Protein AF-0000000071231941 (afdb_homodimer)

Structure (mmCIF, N/CA/C/O backbone):
data_AF-0000000071231941-model_v1
#
loop_
_entity.id
_entity.type
_entity.pdbx_description
1 polymer 'Cytidine deaminase'
#
loop_
_atom_site.group_PDB
_atom_site.id
_atom_site.type_symbol
_atom_site.label_atom_id
_atom_site.label_alt_id
_atom_site.label_comp_id
_atom_site.label_asym_id
_atom_site.label_entity_id
_atom_site.label_seq_id
_atom_site.pdbx_PDB_ins_code
_atom_site.Cartn_x
_atom_site.Cartn_y
_atom_site.Cartn_z
_atom_site.occupancy
_atom_site.B_iso_or_equiv
_atom_site.auth_seq_id
_atom_site.auth_comp_id
_atom_site.auth_asym_id
_atom_site.auth_atom_id
_atom_site.pdbx_PDB_model_num
ATOM 1 N N . MET A 1 1 ? 17.359 -20.797 -8.219 1 44.31 1 MET A N 1
ATOM 2 C CA . MET A 1 1 ? 15.977 -20.328 -8.344 1 44.31 1 MET A CA 1
ATOM 3 C C . MET A 1 1 ? 15.133 -20.812 -7.168 1 44.31 1 MET A C 1
ATOM 5 O O . MET A 1 1 ? 14.984 -22.016 -6.949 1 44.31 1 MET A O 1
ATOM 9 N N . MET A 1 2 ? 15.188 -20.141 -6.055 1 56.44 2 MET A N 1
ATOM 10 C CA . MET A 1 2 ? 14.703 -20.75 -4.824 1 56.44 2 MET A CA 1
ATOM 11 C C . MET A 1 2 ? 13.258 -21.219 -4.98 1 56.44 2 MET A C 1
ATOM 13 O O . MET A 1 2 ? 12.391 -20.422 -5.359 1 56.44 2 MET A O 1
ATOM 17 N N . MET A 1 3 ? 13.039 -22.516 -5.117 1 75.62 3 MET A N 1
ATOM 18 C CA . MET A 1 3 ? 11.891 -23.375 -5.41 1 75.62 3 MET A CA 1
ATOM 19 C C . MET A 1 3 ? 10.828 -23.25 -4.32 1 75.62 3 MET A C 1
ATOM 21 O O . MET A 1 3 ? 11.156 -23.094 -3.143 1 75.62 3 MET A O 1
ATOM 25 N N . ILE A 1 4 ? 9.742 -22.5 -4.523 1 90.19 4 ILE A N 1
ATOM 26 C CA . ILE A 1 4 ? 8.602 -22.531 -3.609 1 90.19 4 ILE A CA 1
ATOM 27 C C . ILE A 1 4 ? 7.961 -23.9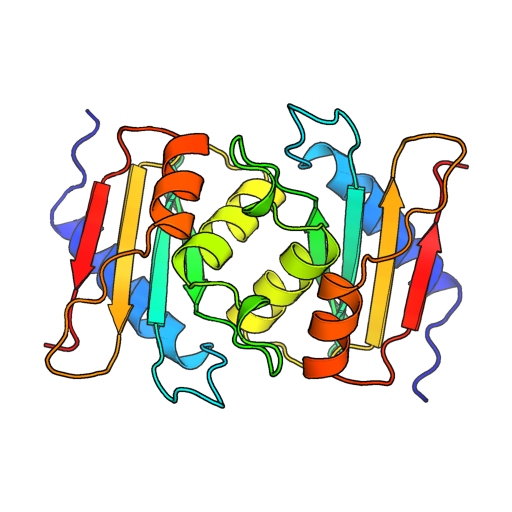06 -3.621 1 90.19 4 ILE A C 1
ATOM 29 O O . ILE A 1 4 ? 7.77 -24.5 -4.684 1 90.19 4 ILE A O 1
ATOM 33 N N . THR A 1 5 ? 7.828 -24.516 -2.398 1 94.12 5 THR A N 1
ATOM 34 C CA . THR A 1 5 ? 7.234 -25.844 -2.285 1 94.12 5 THR A CA 1
ATOM 35 C C . THR A 1 5 ? 5.734 -25.797 -2.549 1 94.12 5 THR A C 1
ATOM 37 O O . THR A 1 5 ? 5.133 -24.719 -2.537 1 94.12 5 THR A O 1
ATOM 40 N N . LYS A 1 6 ? 5.109 -26.969 -2.799 1 95.06 6 LYS A N 1
ATOM 41 C CA . LYS A 1 6 ? 3.666 -27.062 -2.99 1 95.06 6 LYS A CA 1
ATOM 42 C C . LYS A 1 6 ? 2.916 -26.594 -1.753 1 95.06 6 LYS A C 1
ATOM 44 O O . LYS A 1 6 ? 1.879 -25.938 -1.865 1 95.06 6 LYS A O 1
ATOM 49 N N . GLU A 1 7 ? 3.441 -26.969 -0.63 1 95.38 7 GLU A N 1
ATOM 50 C CA . GLU A 1 7 ? 2.822 -26.562 0.627 1 95.38 7 GLU A CA 1
ATOM 51 C C . GLU A 1 7 ? 2.84 -25.031 0.781 1 95.38 7 GLU A C 1
ATOM 53 O O . GLU A 1 7 ? 1.855 -24.438 1.229 1 95.38 7 GLU A O 1
ATOM 58 N N . GLU A 1 8 ? 3.947 -24.422 0.452 1 95.56 8 GLU A N 1
ATOM 59 C CA . GLU A 1 8 ? 4.062 -22.969 0.497 1 95.56 8 GLU A CA 1
ATOM 60 C C . GLU A 1 8 ? 3.078 -22.312 -0.463 1 95.56 8 GLU A C 1
ATOM 62 O O . GLU A 1 8 ? 2.463 -21.297 -0.129 1 95.56 8 GLU A O 1
ATOM 67 N N . ILE A 1 9 ? 2.965 -22.938 -1.633 1 96.38 9 ILE A N 1
ATOM 68 C CA . ILE A 1 9 ? 2.055 -22.422 -2.645 1 96.38 9 ILE A CA 1
ATOM 69 C C . ILE A 1 9 ? 0.623 -22.438 -2.115 1 96.38 9 ILE A C 1
ATOM 71 O O . ILE A 1 9 ? -0.086 -21.438 -2.176 1 96.38 9 ILE A O 1
ATOM 75 N N . LEU A 1 10 ? 0.198 -23.531 -1.581 1 96.5 10 LEU A N 1
ATOM 76 C CA . LEU A 1 10 ? -1.158 -23.688 -1.065 1 96.5 10 LEU A CA 1
ATOM 77 C C . LEU A 1 10 ? -1.405 -22.734 0.099 1 96.5 10 LEU A C 1
ATOM 79 O O . LEU A 1 10 ? -2.484 -22.141 0.208 1 96.5 10 LEU A O 1
ATOM 83 N N . ASN A 1 11 ? -0.415 -22.625 0.928 1 97.56 11 ASN A N 1
ATOM 84 C CA . ASN A 1 11 ? -0.514 -21.703 2.049 1 97.56 11 ASN A CA 1
ATOM 85 C C . ASN A 1 11 ? -0.675 -20.25 1.572 1 97.56 11 ASN A C 1
ATOM 87 O O . ASN A 1 11 ? -1.506 -19.516 2.098 1 97.56 11 ASN A O 1
ATOM 91 N N . LEU A 1 12 ? 0.135 -19.875 0.577 1 97.81 12 LEU A N 1
ATOM 92 C CA . LEU A 1 12 ? 0.068 -18.531 0.035 1 97.81 12 LEU A CA 1
ATOM 93 C C . LEU A 1 12 ? -1.303 -18.25 -0.575 1 97.81 12 LEU A C 1
ATOM 95 O O . LEU A 1 12 ? -1.866 -17.172 -0.387 1 97.81 12 LEU A O 1
ATOM 99 N N . ILE A 1 13 ? -1.824 -19.203 -1.269 1 96.25 13 ILE A N 1
ATOM 100 C CA . ILE A 1 13 ? -3.139 -19.062 -1.886 1 96.25 13 ILE A CA 1
ATOM 101 C C . ILE A 1 13 ? -4.199 -18.891 -0.803 1 96.25 13 ILE A C 1
ATOM 103 O O . ILE A 1 13 ? -5.074 -18.031 -0.923 1 96.25 13 ILE A O 1
ATOM 107 N N . GLN A 1 14 ? -4.113 -19.656 0.204 1 97.5 14 GLN A N 1
ATOM 108 C CA . GLN A 1 14 ? -5.09 -19.578 1.284 1 97.5 14 GLN A CA 1
ATOM 109 C C . GLN A 1 14 ? -5.016 -18.219 1.983 1 97.5 14 GLN A C 1
ATOM 111 O O . GLN A 1 14 ? -6.047 -17.625 2.303 1 97.5 14 GLN A O 1
ATOM 116 N N . ILE A 1 15 ? -3.822 -17.781 2.256 1 98.19 15 ILE A N 1
ATOM 117 C CA . ILE A 1 15 ? -3.631 -16.469 2.883 1 98.19 15 ILE A CA 1
ATOM 118 C C . ILE A 1 15 ? -4.23 -15.383 2 1 98.19 15 ILE A C 1
ATOM 120 O O . ILE A 1 15 ? -4.91 -14.477 2.494 1 98.19 15 ILE A O 1
ATOM 124 N N . ALA A 1 16 ? -3.98 -15.445 0.682 1 97.44 16 ALA A N 1
ATOM 125 C CA . ALA A 1 16 ? -4.566 -14.5 -0.262 1 97.44 16 ALA A CA 1
ATOM 126 C C . ALA A 1 16 ? -6.09 -14.539 -0.207 1 97.44 16 ALA A C 1
ATOM 128 O O . ALA A 1 16 ? -6.746 -13.5 -0.128 1 97.44 16 ALA A O 1
ATOM 129 N N . ARG A 1 17 ? -6.625 -15.727 -0.207 1 95.56 17 ARG A N 1
ATOM 130 C CA . ARG A 1 17 ? -8.07 -15.891 -0.175 1 95.56 17 ARG A CA 1
ATOM 131 C C . ARG A 1 17 ? -8.672 -15.258 1.078 1 95.56 17 ARG A C 1
ATOM 133 O O . ARG A 1 17 ? -9.695 -14.586 1.009 1 95.56 17 ARG A O 1
ATOM 140 N N . ASN A 1 18 ? -8.031 -15.516 2.158 1 97.12 18 ASN A N 1
ATOM 141 C CA . ASN A 1 18 ? -8.5 -14.969 3.426 1 97.12 18 ASN A CA 1
ATOM 142 C C . ASN A 1 18 ? -8.477 -13.445 3.42 1 97.12 18 ASN A C 1
ATOM 144 O O . ASN A 1 18 ? -9.164 -12.805 4.219 1 97.12 18 ASN A O 1
ATOM 148 N N . SER A 1 19 ? -7.738 -12.852 2.521 1 97.5 19 SER A N 1
ATOM 149 C CA . SER A 1 19 ? -7.566 -11.398 2.506 1 97.5 19 SER A CA 1
ATOM 150 C C . SER A 1 19 ? -8.539 -10.742 1.534 1 97.5 19 SER A C 1
ATOM 152 O O . SER A 1 19 ? -8.609 -9.516 1.459 1 97.5 19 SER A O 1
ATOM 154 N N . LEU A 1 20 ? -9.328 -11.547 0.83 1 96.25 20 LEU A N 1
ATOM 155 C CA . LEU A 1 20 ? -10.305 -11.023 -0.118 1 96.25 20 LEU A CA 1
ATOM 156 C C . LEU A 1 20 ? -11.312 -10.117 0.583 1 96.25 20 LEU A C 1
ATOM 158 O O . LEU A 1 20 ? -11.812 -9.156 -0.012 1 96.25 20 LEU A O 1
ATOM 162 N N . VAL A 1 21 ? -11.57 -10.336 1.829 1 96.94 21 VAL A N 1
ATOM 163 C CA . VAL A 1 21 ? -12.586 -9.625 2.596 1 96.94 21 VAL A CA 1
ATOM 164 C C . VAL A 1 21 ? -12.188 -8.164 2.748 1 96.94 21 VAL A C 1
ATOM 166 O O . VAL A 1 21 ? -13.031 -7.309 3.045 1 96.94 21 VAL A O 1
ATOM 169 N N . TYR A 1 22 ? -10.953 -7.828 2.529 1 98.19 22 TYR A N 1
ATOM 170 C CA . TYR A 1 22 ? -10.469 -6.469 2.746 1 98.19 22 TYR A CA 1
ATOM 171 C C . TYR A 1 22 ? -10.484 -5.672 1.448 1 98.19 22 TYR A C 1
ATOM 173 O O . TYR A 1 22 ? -10.203 -4.473 1.446 1 98.19 22 TYR A O 1
ATOM 181 N N . SER A 1 23 ? -10.82 -6.328 0.331 1 97.44 23 SER A N 1
ATOM 182 C CA . SER A 1 23 ? -10.859 -5.637 -0.953 1 97.44 23 SER A CA 1
ATOM 183 C C . SER A 1 23 ? -11.82 -4.453 -0.917 1 97.44 23 SER A C 1
ATOM 185 O O . SER A 1 23 ? -12.914 -4.551 -0.351 1 97.44 23 SER A O 1
ATOM 187 N N . TYR A 1 24 ? -11.422 -3.328 -1.424 1 98.44 24 TYR A N 1
ATOM 188 C CA . TYR A 1 24 ? -12.281 -2.168 -1.645 1 98.44 24 TYR A CA 1
ATOM 189 C C . TYR A 1 24 ? -12.555 -1.965 -3.131 1 98.44 24 TYR A C 1
ATOM 191 O O . TYR A 1 24 ? -11.758 -1.331 -3.832 1 98.44 24 TYR A O 1
ATOM 199 N N . CYS A 1 25 ? -13.625 -2.428 -3.592 1 96.5 25 CYS A N 1
ATOM 200 C CA . CYS A 1 25 ? -13.961 -2.434 -5.012 1 96.5 25 CYS A CA 1
ATOM 201 C C . CYS A 1 25 ? -15.438 -2.119 -5.219 1 96.5 25 CYS A C 1
ATOM 203 O O . CYS A 1 25 ? -16.141 -2.871 -5.891 1 96.5 25 CYS A O 1
ATOM 205 N N . PRO A 1 26 ? -15.859 -0.966 -4.73 1 96.12 26 PRO A N 1
ATOM 206 C CA . PRO A 1 26 ? -17.281 -0.613 -4.812 1 96.12 26 PRO A CA 1
ATOM 207 C C . PRO A 1 26 ? -17.734 -0.359 -6.242 1 96.12 26 PRO A C 1
ATOM 209 O O . PRO A 1 26 ? -18.938 -0.339 -6.512 1 96.12 26 PRO A O 1
ATOM 212 N N . TYR A 1 27 ? -16.859 -0.182 -7.164 1 95.06 27 TYR A N 1
ATOM 213 C CA . TYR A 1 27 ? -17.234 0.177 -8.531 1 95.06 27 TYR A CA 1
ATOM 214 C C . TYR A 1 27 ? -17.266 -1.053 -9.43 1 95.06 27 TYR A C 1
ATOM 216 O O . TYR A 1 27 ? -18.219 -1.26 -10.172 1 95.06 27 TYR A O 1
ATOM 224 N N . SER A 1 28 ? -16.234 -1.929 -9.391 1 90.62 28 SER A N 1
ATOM 225 C CA . SER A 1 28 ? -16.141 -3.121 -10.234 1 90.62 28 SER A CA 1
ATOM 226 C C . SER A 1 28 ? -16.859 -4.305 -9.578 1 90.62 28 SER A C 1
ATOM 228 O O . SER A 1 28 ? -17.297 -5.223 -10.273 1 90.62 28 SER A O 1
ATOM 230 N N . HIS A 1 29 ? -16.844 -4.332 -8.258 1 93.75 29 HIS A N 1
ATOM 231 C CA . HIS A 1 29 ? -17.344 -5.457 -7.473 1 93.75 29 HIS A CA 1
ATOM 232 C C . HIS A 1 29 ? -16.547 -6.73 -7.781 1 93.75 29 HIS A C 1
ATOM 234 O O . HIS A 1 29 ? -17.125 -7.82 -7.824 1 93.75 29 HIS A O 1
ATOM 240 N N . PHE A 1 30 ? -15.32 -6.523 -8.156 1 92 30 PHE A N 1
ATOM 241 C CA . PHE A 1 30 ? -14.406 -7.613 -8.484 1 92 30 PHE A CA 1
ATOM 242 C C . PHE A 1 30 ? -13.242 -7.652 -7.504 1 92 30 PHE A C 1
ATOM 244 O O . PHE A 1 30 ? -12.18 -7.102 -7.777 1 92 30 PHE A O 1
ATOM 251 N N . PRO A 1 31 ? -13.438 -8.406 -6.422 1 95.31 31 PRO A N 1
ATOM 252 C CA . PRO A 1 31 ? -12.383 -8.445 -5.41 1 95.31 31 PRO A CA 1
ATOM 253 C C . PRO A 1 31 ? -11.164 -9.258 -5.852 1 95.31 31 PRO A C 1
ATOM 255 O O . PRO A 1 31 ? -11.32 -10.352 -6.406 1 95.31 31 PRO A O 1
ATOM 258 N N . VAL A 1 32 ? -10.062 -8.727 -5.738 1 95.56 32 VAL A N 1
ATOM 259 C CA . VAL A 1 32 ? -8.789 -9.398 -5.973 1 95.56 32 VAL A CA 1
ATOM 260 C C . VAL A 1 32 ? -7.91 -9.281 -4.727 1 95.56 32 VAL A C 1
ATOM 262 O O . VAL A 1 32 ? -7.887 -8.242 -4.066 1 95.56 32 VAL A O 1
ATOM 265 N N . ALA A 1 33 ? -7.23 -10.328 -4.367 1 96.81 33 ALA A N 1
ATOM 266 C CA . ALA A 1 33 ? -6.293 -10.328 -3.246 1 96.81 33 ALA A CA 1
ATOM 267 C C . ALA A 1 33 ? -5.023 -11.102 -3.59 1 96.81 33 ALA A C 1
ATOM 269 O O . ALA A 1 33 ? -5.016 -11.914 -4.52 1 96.81 33 ALA A O 1
ATOM 270 N N . CYS A 1 34 ? -3.99 -10.75 -2.816 1 97.25 34 CYS A N 1
ATOM 271 C CA . CYS A 1 34 ? -2.764 -11.5 -3.043 1 97.25 34 CYS A CA 1
ATOM 272 C C . CYS A 1 34 ? -1.955 -11.633 -1.757 1 97.25 34 CYS A C 1
ATOM 274 O O . CYS A 1 34 ? -2.277 -10.992 -0.751 1 97.25 34 CYS A O 1
ATOM 276 N N . ALA A 1 35 ? -1.098 -12.57 -1.778 1 98.56 35 ALA A N 1
ATOM 277 C CA . ALA A 1 35 ? -0.102 -12.805 -0.735 1 98.56 35 ALA A CA 1
ATOM 278 C C . ALA A 1 35 ? 1.308 -12.836 -1.319 1 98.56 35 ALA A C 1
ATOM 280 O O . ALA A 1 35 ? 1.577 -13.57 -2.271 1 98.56 35 ALA A O 1
ATOM 281 N N . LEU A 1 36 ? 2.146 -12 -0.776 1 98.5 36 LEU A N 1
ATOM 282 C CA . LEU A 1 36 ? 3.52 -11.82 -1.234 1 98.5 36 LEU A CA 1
ATOM 283 C C . LEU A 1 36 ? 4.504 -12.461 -0.258 1 98.5 36 LEU A C 1
ATOM 285 O O . LEU A 1 36 ? 4.52 -12.109 0.926 1 98.5 36 LEU A O 1
ATOM 289 N N . LEU A 1 37 ? 5.238 -13.422 -0.743 1 98.5 37 LEU A N 1
ATOM 290 C CA . LEU A 1 37 ? 6.27 -14.094 0.041 1 98.5 37 LEU A CA 1
ATOM 291 C C . LEU A 1 37 ? 7.625 -13.43 -0.164 1 98.5 37 LEU A C 1
ATOM 293 O O . LEU A 1 37 ? 8.156 -13.422 -1.277 1 98.5 37 LEU A O 1
ATOM 297 N N . CYS A 1 38 ? 8.148 -12.922 0.984 1 97.88 38 CYS A N 1
ATOM 298 C CA . CYS A 1 38 ? 9.461 -12.289 0.94 1 97.88 38 CYS A CA 1
ATOM 299 C C . CYS A 1 38 ? 10.57 -13.336 1.043 1 97.88 38 CYS A C 1
ATOM 301 O O . CYS A 1 38 ? 10.305 -14.484 1.399 1 97.88 38 CYS A O 1
ATOM 303 N N . HIS A 1 39 ? 11.773 -12.906 0.768 1 96 39 HIS A N 1
ATOM 304 C CA . HIS A 1 39 ? 12.922 -13.797 0.835 1 96 39 HIS A CA 1
ATOM 305 C C . HIS A 1 39 ? 13.172 -14.266 2.266 1 96 39 HIS A C 1
ATOM 307 O O . HIS A 1 39 ? 13.656 -15.375 2.484 1 96 39 HIS A O 1
ATOM 313 N N . ASP A 1 40 ? 12.836 -13.422 3.223 1 96.62 40 ASP A N 1
ATOM 314 C CA . ASP A 1 40 ? 13.055 -13.781 4.621 1 96.62 40 ASP A CA 1
ATOM 315 C C . ASP A 1 40 ? 11.867 -14.539 5.191 1 96.62 40 ASP A C 1
ATOM 317 O O . ASP A 1 40 ? 11.734 -14.672 6.41 1 96.62 40 ASP A O 1
ATOM 321 N N . ASP A 1 41 ? 10.922 -14.859 4.379 1 96.81 41 ASP A N 1
ATOM 322 C CA . ASP A 1 41 ? 9.789 -15.727 4.668 1 96.81 41 ASP A CA 1
ATOM 323 C C . ASP A 1 41 ? 8.641 -14.938 5.297 1 96.81 41 ASP A C 1
ATOM 325 O O . ASP A 1 41 ? 7.629 -15.516 5.703 1 96.81 41 ASP A O 1
ATOM 329 N N . THR A 1 42 ? 8.836 -13.633 5.402 1 97.94 42 THR A N 1
ATOM 330 C CA . THR A 1 42 ? 7.695 -12.812 5.809 1 97.94 42 THR A CA 1
ATOM 331 C C . THR A 1 42 ? 6.656 -12.742 4.691 1 97.94 42 THR A C 1
ATOM 333 O O . THR A 1 42 ? 7.004 -12.758 3.51 1 97.94 42 THR A O 1
ATOM 336 N N . ILE A 1 43 ? 5.383 -12.719 5.109 1 98.69 43 ILE A N 1
ATOM 337 C CA . ILE A 1 43 ? 4.312 -12.664 4.121 1 98.69 43 ILE A CA 1
ATOM 338 C C . ILE A 1 43 ? 3.518 -11.367 4.301 1 98.69 43 ILE A C 1
ATOM 340 O O . ILE A 1 43 ? 3.178 -10.992 5.422 1 98.69 43 ILE A O 1
ATOM 344 N N . TYR A 1 44 ? 3.326 -10.641 3.197 1 98.75 44 TYR A N 1
ATOM 345 C CA . TYR A 1 44 ? 2.453 -9.477 3.162 1 98.75 44 TYR A CA 1
ATOM 346 C C . TYR A 1 44 ? 1.251 -9.719 2.258 1 98.75 44 TYR A C 1
ATOM 348 O O . TYR A 1 44 ? 1.395 -10.258 1.155 1 98.75 44 TYR A O 1
ATOM 356 N N . THR A 1 45 ? 0.083 -9.328 2.693 1 98.75 45 THR A N 1
ATOM 357 C CA . THR A 1 45 ? -1.108 -9.445 1.86 1 98.75 45 THR A CA 1
ATOM 358 C C . THR A 1 45 ? -1.465 -8.102 1.231 1 98.75 45 THR A C 1
ATOM 360 O O . THR A 1 45 ? -1.009 -7.055 1.693 1 98.75 45 THR A O 1
ATOM 363 N N . GLY A 1 46 ? -2.125 -8.148 0.179 1 98.5 46 GLY A N 1
ATOM 364 C CA . GLY A 1 46 ? -2.711 -7.008 -0.501 1 98.5 46 GLY A CA 1
ATOM 365 C C . GLY A 1 46 ? -4.059 -7.309 -1.13 1 98.5 46 GLY A C 1
ATOM 366 O O . GLY A 1 46 ? -4.426 -8.477 -1.287 1 98.5 46 GLY A O 1
ATOM 367 N N . CYS A 1 47 ? -4.742 -6.305 -1.402 1 98.19 47 CYS A N 1
ATOM 368 C CA . CYS A 1 47 ? -6.004 -6.383 -2.133 1 98.19 47 CYS A CA 1
ATOM 369 C C . CYS A 1 47 ? -6.191 -5.16 -3.021 1 98.19 47 CYS A C 1
ATOM 371 O O . CYS A 1 47 ? -5.441 -4.188 -2.92 1 98.19 47 CYS A O 1
ATOM 373 N N . ASN A 1 48 ? -7.141 -5.328 -3.973 1 97.31 48 ASN A N 1
ATOM 374 C CA . ASN A 1 48 ? -7.41 -4.156 -4.797 1 97.31 48 ASN A CA 1
ATOM 375 C C . ASN A 1 48 ? -8.141 -3.07 -4.008 1 97.31 48 ASN A C 1
ATOM 377 O O . ASN A 1 48 ? -9.016 -3.373 -3.193 1 97.31 48 ASN A O 1
ATOM 381 N N . VAL A 1 49 ? -7.703 -1.825 -4.152 1 98.38 49 VAL A N 1
ATOM 382 C CA . VAL A 1 49 ? -8.289 -0.628 -3.559 1 98.38 49 VAL A CA 1
ATOM 383 C C . VAL A 1 49 ? -8.695 0.351 -4.656 1 98.38 49 VAL A C 1
ATOM 385 O O . VAL A 1 49 ? -7.859 1.099 -5.172 1 98.38 49 VAL A O 1
ATOM 388 N N . GLU A 1 50 ? -9.984 0.403 -4.941 1 97.69 50 GLU A N 1
ATOM 389 C CA . GLU A 1 50 ? -10.5 1.193 -6.055 1 97.69 50 GLU A CA 1
ATOM 390 C C . GLU A 1 50 ? -10.758 2.639 -5.637 1 97.69 50 GLU A C 1
ATOM 392 O O . GLU A 1 50 ? -10.781 2.949 -4.441 1 97.69 50 GLU A O 1
ATOM 397 N N . ASN A 1 51 ? -10.773 3.461 -6.59 1 96.81 51 ASN A N 1
ATOM 398 C CA . ASN A 1 51 ? -11.047 4.891 -6.461 1 96.81 51 ASN A CA 1
ATOM 399 C C . ASN A 1 51 ? -12.023 5.375 -7.527 1 96.81 51 ASN A C 1
ATOM 401 O O . ASN A 1 51 ? -12.094 4.801 -8.617 1 96.81 51 ASN A O 1
ATOM 405 N N . ALA A 1 52 ? -12.812 6.43 -7.176 1 94.06 52 ALA A N 1
ATOM 406 C CA . ALA A 1 52 ? -13.75 7 -8.141 1 94.06 52 ALA A CA 1
ATOM 407 C C . ALA A 1 52 ? -13.039 7.379 -9.438 1 94.06 52 ALA A C 1
ATOM 409 O O . ALA A 1 52 ? -13.594 7.215 -10.523 1 94.06 52 ALA A O 1
ATOM 410 N N . ALA A 1 53 ? -11.875 7.992 -9.281 1 92.06 53 ALA A N 1
ATOM 411 C CA . ALA A 1 53 ? -10.977 8.109 -10.43 1 92.06 53 ALA A CA 1
ATOM 412 C C . ALA A 1 53 ? -10.242 6.797 -10.688 1 92.06 53 ALA A C 1
ATOM 414 O O . ALA A 1 53 ? -9.211 6.527 -10.078 1 92.06 53 ALA A O 1
ATOM 415 N N . TYR A 1 54 ? -10.656 6.027 -11.555 1 87.5 54 TYR A N 1
ATOM 416 C CA . TYR A 1 54 ? -10.227 4.645 -11.734 1 87.5 54 TYR A CA 1
ATOM 417 C C . TYR A 1 54 ? -8.727 4.566 -11.969 1 87.5 54 TYR A C 1
ATOM 419 O O . TYR A 1 54 ? -8.07 3.611 -11.547 1 87.5 54 TYR A O 1
ATOM 427 N N . PHE A 1 55 ? -8.18 5.535 -12.562 1 86.75 55 PHE A N 1
ATOM 428 C CA . PHE A 1 55 ? -6.75 5.539 -12.836 1 86.75 55 PHE A CA 1
ATOM 429 C C . PHE A 1 55 ? -5.949 5.559 -11.539 1 86.75 55 PHE A C 1
ATOM 431 O O . PHE A 1 55 ? -4.781 5.168 -11.516 1 86.75 55 PHE A O 1
ATOM 438 N N . GLY A 1 56 ? -6.621 5.992 -10.422 1 91.25 56 GLY A N 1
ATOM 439 C CA . GLY A 1 56 ? -5.957 6.098 -9.133 1 91.25 56 GLY A CA 1
ATOM 440 C C . GLY A 1 56 ? -6.035 4.82 -8.32 1 91.25 56 GLY A C 1
ATOM 441 O O . GLY A 1 56 ? -5.441 4.73 -7.242 1 91.25 56 GLY A O 1
ATOM 442 N N . SER A 1 57 ? -6.746 3.801 -8.914 1 96.44 57 SER A N 1
ATOM 443 C CA . SER A 1 57 ? -6.887 2.531 -8.211 1 96.44 57 SER A CA 1
ATOM 444 C C . SER A 1 57 ? -5.551 1.81 -8.094 1 96.44 57 SER A C 1
ATOM 446 O O . SER A 1 57 ? -4.668 1.99 -8.938 1 96.44 57 SER A O 1
ATOM 448 N N . ILE A 1 58 ? -5.395 1.091 -7.039 1 97.62 58 ILE A N 1
ATOM 449 C CA . ILE A 1 58 ? -4.176 0.314 -6.844 1 97.62 58 ILE A CA 1
ATOM 450 C C . ILE A 1 58 ? -4.512 -1.175 -6.805 1 97.62 58 ILE A C 1
ATOM 452 O O . ILE A 1 58 ? -5.363 -1.604 -6.023 1 97.62 58 ILE A O 1
ATOM 456 N N . CYS A 1 59 ? -3.885 -1.944 -7.641 1 97 59 CYS A N 1
ATOM 457 C CA . CYS A 1 59 ? -4.109 -3.383 -7.734 1 97 59 CYS A CA 1
ATOM 458 C C . CYS A 1 59 ? -3.635 -4.09 -6.469 1 97 59 CYS A C 1
ATOM 460 O O . CYS A 1 59 ? -2.797 -3.566 -5.734 1 97 59 CYS A O 1
ATOM 462 N N . ALA A 1 60 ? -4.098 -5.312 -6.324 1 97.94 60 ALA A N 1
ATOM 463 C CA . ALA A 1 60 ? -3.734 -6.137 -5.176 1 97.94 60 ALA A CA 1
ATOM 464 C C . ALA A 1 60 ? -2.223 -6.332 -5.098 1 97.94 60 ALA A C 1
ATOM 466 O O . ALA A 1 60 ? -1.634 -6.227 -4.02 1 97.94 60 ALA A O 1
ATOM 467 N N . GLU A 1 61 ? -1.632 -6.582 -6.242 1 97.56 61 GLU A N 1
ATOM 468 C CA . GLU A 1 61 ? -0.197 -6.844 -6.285 1 97.56 61 GLU A CA 1
ATOM 469 C C . GLU A 1 61 ? 0.601 -5.641 -5.789 1 97.56 61 GLU A C 1
ATOM 471 O O . GLU A 1 61 ? 1.511 -5.789 -4.969 1 97.56 61 GL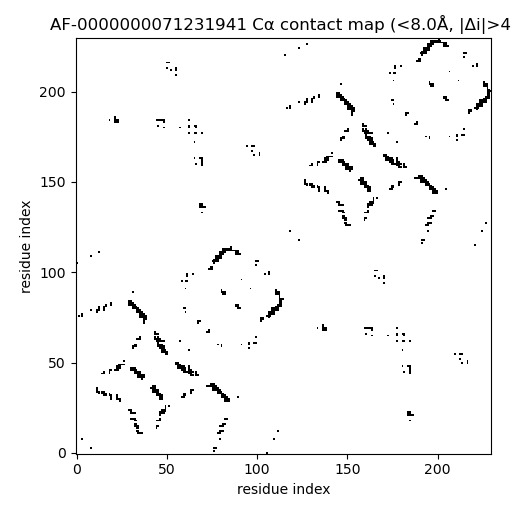U A O 1
ATOM 476 N N . ARG A 1 62 ? 0.255 -4.418 -6.281 1 98.25 62 ARG A N 1
ATOM 477 C CA . ARG A 1 62 ? 0.977 -3.217 -5.879 1 98.25 62 ARG A CA 1
ATOM 478 C C . ARG A 1 62 ? 0.72 -2.887 -4.41 1 98.25 62 ARG A C 1
ATOM 480 O O . ARG A 1 62 ? 1.612 -2.402 -3.713 1 98.25 62 ARG A O 1
ATOM 487 N N . THR A 1 63 ? -0.472 -3.166 -3.957 1 98.75 63 THR A N 1
ATOM 488 C CA . THR A 1 63 ? -0.774 -2.998 -2.541 1 98.75 63 THR A CA 1
ATOM 489 C C . THR A 1 63 ? 0.145 -3.863 -1.684 1 98.75 63 THR A C 1
ATOM 491 O O . THR A 1 63 ? 0.749 -3.377 -0.725 1 98.75 63 THR A O 1
ATOM 494 N N . ALA A 1 64 ? 0.327 -5.141 -2.014 1 98.75 64 ALA A N 1
ATOM 495 C CA . ALA A 1 64 ? 1.179 -6.043 -1.243 1 98.75 64 ALA A CA 1
ATOM 496 C C . ALA A 1 64 ? 2.635 -5.594 -1.285 1 98.75 64 ALA A C 1
ATOM 498 O O . ALA A 1 64 ? 3.326 -5.609 -0.263 1 98.75 64 ALA A O 1
ATOM 499 N N . ILE A 1 65 ? 3.039 -5.18 -2.434 1 98.56 65 ILE A N 1
ATOM 500 C CA . ILE A 1 65 ? 4.445 -4.844 -2.621 1 98.56 65 ILE A CA 1
ATOM 501 C C . ILE A 1 65 ? 4.777 -3.561 -1.862 1 98.56 65 ILE A C 1
ATOM 503 O O . ILE A 1 65 ? 5.793 -3.486 -1.167 1 98.56 65 ILE A O 1
ATOM 507 N N . VAL A 1 66 ? 3.926 -2.525 -1.932 1 98.56 66 VAL A N 1
ATOM 508 C CA . VAL A 1 66 ? 4.258 -1.29 -1.231 1 98.56 66 VAL A CA 1
ATOM 509 C C . VAL A 1 66 ? 4.164 -1.509 0.277 1 98.56 66 VAL A C 1
ATOM 511 O O . VAL A 1 66 ? 4.898 -0.89 1.049 1 98.56 66 VAL A O 1
ATOM 514 N N . LYS A 1 67 ? 3.271 -2.396 0.682 1 98.62 67 LYS A N 1
ATOM 515 C CA . LYS A 1 67 ? 3.232 -2.783 2.09 1 98.62 67 LYS A CA 1
ATOM 516 C C . LYS A 1 67 ? 4.566 -3.373 2.535 1 98.62 67 LYS A C 1
ATOM 518 O O . LYS A 1 67 ? 5.121 -2.971 3.561 1 98.62 67 LYS A O 1
ATOM 523 N N . ALA A 1 68 ? 5.125 -4.234 1.793 1 98.62 68 ALA A N 1
ATOM 524 C CA . ALA A 1 68 ? 6.398 -4.883 2.102 1 98.62 68 ALA A CA 1
ATOM 525 C C . ALA A 1 68 ? 7.551 -3.881 2.057 1 98.62 68 ALA A C 1
ATOM 527 O O . ALA A 1 68 ? 8.32 -3.771 3.012 1 98.62 68 ALA A O 1
ATOM 528 N N . VAL A 1 69 ? 7.59 -3.092 0.989 1 98.56 69 VAL A N 1
ATOM 529 C CA . VAL A 1 69 ? 8.695 -2.164 0.771 1 98.56 69 VAL A CA 1
ATOM 530 C C . VAL A 1 69 ? 8.719 -1.116 1.881 1 98.56 69 VAL A C 1
ATOM 532 O O . VAL A 1 69 ? 9.773 -0.833 2.455 1 98.56 69 VAL A O 1
ATOM 535 N N . SER A 1 70 ? 7.516 -0.611 2.195 1 98.19 70 SER A N 1
ATOM 536 C CA . SER A 1 70 ? 7.414 0.423 3.221 1 98.19 70 SER A CA 1
ATOM 537 C C . SER A 1 70 ? 7.613 -0.161 4.617 1 98.19 70 SER A C 1
ATOM 539 O O . SER A 1 70 ? 7.578 0.567 5.609 1 98.19 70 SER A O 1
ATOM 541 N N . SER A 1 71 ? 7.809 -1.433 4.707 1 97.75 71 SER A N 1
ATOM 542 C CA . SER A 1 71 ? 8.133 -2.1 5.965 1 97.75 71 SER A CA 1
ATOM 543 C C . SER A 1 71 ? 9.555 -2.652 5.949 1 97.75 71 SER A C 1
ATOM 545 O O . SER A 1 71 ? 9.938 -3.406 6.844 1 97.75 71 SER A O 1
ATOM 547 N N . GLY A 1 72 ? 10.258 -2.379 4.879 1 97.06 72 GLY A N 1
ATOM 548 C CA . GLY A 1 72 ? 11.688 -2.666 4.879 1 97.06 72 GLY A CA 1
ATOM 549 C C . GLY A 1 72 ? 12.047 -3.908 4.086 1 97.06 72 GLY A C 1
ATOM 550 O O . GLY A 1 72 ? 13.18 -4.379 4.141 1 97.06 72 GLY A O 1
ATOM 551 N N . HIS A 1 73 ? 11.117 -4.492 3.391 1 97.94 73 HIS A N 1
ATOM 552 C CA . HIS A 1 73 ? 11.367 -5.688 2.596 1 97.94 73 HIS A CA 1
ATOM 553 C C . HIS A 1 73 ? 11.344 -5.371 1.104 1 97.94 73 HIS A C 1
ATOM 555 O O . HIS A 1 73 ? 10.375 -4.812 0.596 1 97.94 73 HIS A O 1
ATOM 561 N N . ARG A 1 74 ? 12.391 -5.816 0.352 1 97.62 74 ARG A N 1
ATOM 562 C CA . ARG A 1 74 ? 12.469 -5.426 -1.052 1 97.62 74 ARG A CA 1
ATOM 563 C C . ARG A 1 74 ? 12.859 -6.609 -1.931 1 97.62 74 ARG A C 1
ATOM 565 O O . ARG A 1 74 ? 13.141 -6.441 -3.119 1 97.62 74 ARG A O 1
ATOM 572 N N . LYS A 1 75 ? 12.984 -7.781 -1.324 1 96.81 75 LYS A N 1
ATOM 573 C CA . LYS A 1 75 ? 13.258 -9.016 -2.057 1 96.81 75 LYS A CA 1
ATOM 574 C C . LYS A 1 75 ? 12.125 -10.023 -1.884 1 96.81 75 LYS A C 1
ATOM 576 O O . LYS A 1 75 ? 11.758 -10.367 -0.758 1 96.81 75 LYS A O 1
ATOM 581 N N . PHE A 1 76 ? 11.656 -10.484 -3.006 1 97.5 76 PHE A N 1
ATOM 582 C CA . PHE A 1 76 ? 10.453 -11.305 -2.975 1 97.5 76 PHE A CA 1
ATOM 583 C C . PHE A 1 76 ? 10.68 -12.625 -3.703 1 97.5 76 PHE A C 1
ATOM 585 O O . PHE A 1 76 ? 11.414 -12.68 -4.691 1 97.5 76 PHE A O 1
ATOM 592 N N . ARG A 1 77 ? 9.992 -13.633 -3.23 1 96.81 77 ARG A N 1
ATOM 593 C CA . ARG A 1 77 ? 10.141 -14.961 -3.816 1 96.81 77 ARG A CA 1
ATOM 594 C C . ARG A 1 77 ? 8.938 -15.312 -4.68 1 96.81 77 ARG A C 1
ATOM 596 O O . ARG A 1 77 ? 9.086 -15.844 -5.781 1 96.81 77 ARG A O 1
ATOM 603 N N . ALA A 1 78 ? 7.746 -15.031 -4.129 1 97.81 78 ALA A N 1
ATOM 604 C CA . ALA A 1 78 ? 6.531 -15.453 -4.824 1 97.81 78 ALA A CA 1
ATOM 605 C C . ALA A 1 78 ? 5.352 -14.555 -4.449 1 97.81 78 ALA A C 1
ATOM 607 O O . ALA A 1 78 ? 5.344 -13.945 -3.379 1 97.81 78 ALA A O 1
ATOM 608 N N . ILE A 1 79 ? 4.43 -14.5 -5.352 1 98 79 ILE A N 1
ATOM 609 C CA . ILE A 1 79 ? 3.172 -13.805 -5.094 1 98 79 ILE A CA 1
ATOM 610 C C . ILE A 1 79 ? 2.006 -14.641 -5.621 1 98 79 ILE A C 1
ATOM 612 O O . ILE A 1 79 ? 2.041 -15.117 -6.762 1 98 79 ILE A O 1
ATOM 616 N N . ALA A 1 80 ? 1.02 -14.906 -4.766 1 97.12 80 ALA A N 1
ATOM 617 C CA . ALA A 1 80 ? -0.215 -15.578 -5.168 1 97.12 80 ALA A CA 1
ATOM 618 C C . ALA A 1 80 ? -1.352 -14.57 -5.34 1 97.12 80 ALA A C 1
ATOM 620 O O . ALA A 1 80 ? -1.587 -13.734 -4.465 1 97.12 80 ALA A O 1
ATOM 621 N N . ILE A 1 81 ? -2.035 -14.672 -6.434 1 96.38 81 ILE A N 1
ATOM 622 C CA . ILE A 1 81 ? -3.137 -13.773 -6.754 1 96.38 81 ILE A CA 1
ATOM 623 C C . ILE A 1 81 ? -4.426 -14.57 -6.926 1 96.38 81 ILE A C 1
ATOM 625 O O . ILE A 1 81 ? -4.438 -15.602 -7.598 1 96.38 81 ILE A O 1
ATOM 629 N N . THR A 1 82 ? -5.445 -14.062 -6.289 1 94.5 82 THR A N 1
ATOM 630 C CA . THR A 1 82 ? -6.723 -14.766 -6.391 1 94.5 82 THR A CA 1
ATOM 631 C C . THR A 1 82 ? -7.883 -13.773 -6.434 1 94.5 82 THR A C 1
ATOM 633 O O . THR A 1 82 ? -7.727 -12.609 -6.051 1 94.5 82 THR A O 1
ATOM 636 N N . SER A 1 83 ? -8.984 -14.227 -6.992 1 92.44 83 SER A N 1
ATOM 637 C CA . SER A 1 83 ? -10.258 -13.508 -7.004 1 92.44 83 SER A CA 1
ATOM 638 C C . SER A 1 83 ? -11.43 -14.453 -6.754 1 92.44 83 SER A C 1
ATOM 640 O O . SER A 1 83 ? -11.273 -15.672 -6.816 1 92.44 83 SER A O 1
ATOM 642 N N . ASN A 1 84 ? -12.5 -13.992 -6.203 1 77.94 84 ASN A N 1
ATOM 643 C CA . ASN A 1 84 ? -13.664 -14.844 -5.969 1 77.94 84 ASN A CA 1
ATOM 644 C C . ASN A 1 84 ? -14.477 -15.047 -7.246 1 77.94 84 ASN A C 1
ATOM 646 O O . ASN A 1 84 ? -15.445 -15.812 -7.258 1 77.94 84 ASN A O 1
ATOM 650 N N . LEU A 1 85 ? -14.148 -14.312 -8.141 1 69.5 85 LEU A N 1
ATOM 651 C CA . LEU A 1 85 ? -15.047 -14.523 -9.273 1 69.5 85 LEU A CA 1
ATOM 652 C C . LEU A 1 85 ? -14.617 -15.727 -10.102 1 69.5 85 LEU A C 1
ATOM 654 O O . LEU A 1 85 ? -13.43 -16.031 -10.18 1 69.5 85 LEU A O 1
ATOM 658 N N . MET A 1 86 ? -15.531 -1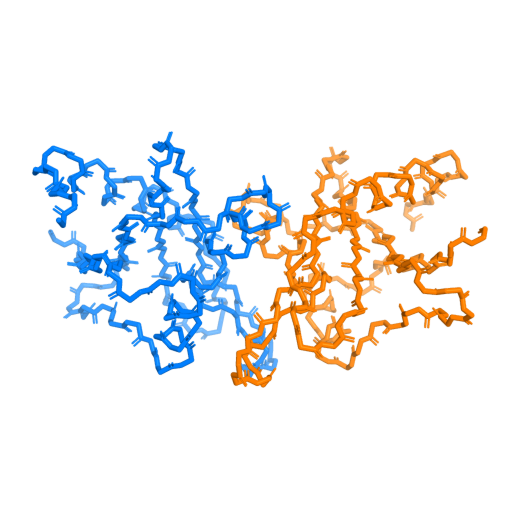6.609 -10.234 1 59.88 86 MET A N 1
ATOM 659 C CA . MET A 1 86 ? -15.484 -17.969 -10.781 1 59.88 86 MET A CA 1
ATOM 660 C C . MET A 1 86 ? -14.492 -18.047 -11.938 1 59.88 86 MET A C 1
ATOM 662 O O . MET A 1 86 ? -13.672 -18.969 -11.984 1 59.88 86 MET A O 1
ATOM 666 N N . ASN A 1 87 ? -14.719 -17.594 -13.07 1 55.03 87 ASN A N 1
ATOM 667 C CA . ASN A 1 87 ? -14.125 -18.172 -14.273 1 55.03 87 ASN A CA 1
ATOM 668 C C . ASN A 1 87 ? -12.812 -17.484 -14.641 1 55.03 87 ASN A C 1
ATOM 670 O O . ASN A 1 87 ? -12.133 -17.891 -15.578 1 55.03 87 ASN A O 1
ATOM 674 N N . ASP A 1 88 ? -12.375 -16.422 -13.867 1 62.41 88 ASP A N 1
ATOM 675 C CA . ASP A 1 88 ? -11.297 -15.828 -14.648 1 62.41 88 ASP A CA 1
ATOM 676 C C . ASP A 1 88 ? -10.055 -15.609 -13.797 1 62.41 88 ASP A C 1
ATOM 678 O O . ASP A 1 88 ? -10.156 -15.266 -12.617 1 62.41 88 ASP A O 1
ATOM 682 N N . ILE A 1 89 ? -8.922 -16.359 -14.234 1 73.94 89 ILE A N 1
ATOM 683 C CA . ILE A 1 89 ? -7.574 -16.141 -13.734 1 73.94 89 ILE A CA 1
ATOM 684 C C . ILE A 1 89 ? -7.242 -14.641 -13.812 1 73.94 89 ILE A C 1
ATOM 686 O O . ILE A 1 89 ? -7.457 -14.008 -14.852 1 73.94 89 ILE A O 1
ATOM 690 N N . CYS A 1 90 ? -7.066 -14.109 -12.672 1 82.19 90 CYS A N 1
ATOM 691 C CA . CYS A 1 90 ? -6.695 -12.695 -12.617 1 82.19 90 CYS A CA 1
ATOM 692 C C . CYS A 1 90 ? -5.195 -12.523 -12.828 1 82.19 90 CYS A C 1
ATOM 694 O O . CYS A 1 90 ? -4.418 -12.617 -11.875 1 82.19 90 CYS A O 1
ATOM 696 N N . ALA A 1 91 ? -4.82 -12.328 -14.062 1 88.5 91 ALA A N 1
ATOM 697 C CA . ALA A 1 91 ? -3.412 -12.07 -14.352 1 88.5 91 ALA A CA 1
ATOM 698 C C . ALA A 1 91 ? -3.039 -10.625 -14.031 1 88.5 91 ALA A C 1
ATOM 700 O O . ALA A 1 91 ? -3.859 -9.719 -14.188 1 88.5 91 ALA A O 1
ATOM 701 N N . PRO A 1 92 ? -1.816 -10.438 -13.531 1 93.5 92 PRO A N 1
ATOM 702 C CA . PRO A 1 92 ? -1.392 -9.062 -13.242 1 93.5 92 PRO A CA 1
ATOM 703 C C . PRO A 1 92 ? -1.419 -8.164 -14.484 1 93.5 92 PRO A C 1
ATOM 705 O O . PRO A 1 92 ? -1.068 -8.609 -15.578 1 93.5 92 PRO A O 1
ATOM 708 N N . CYS A 1 93 ? -1.867 -7.008 -14.297 1 92.75 93 CYS A N 1
ATOM 709 C CA . CYS A 1 93 ? -1.878 -6.051 -15.398 1 92.75 93 CYS A CA 1
ATOM 710 C C . CYS A 1 93 ? -0.463 -5.602 -15.742 1 92.75 93 CYS A C 1
ATOM 712 O O . CYS A 1 93 ? 0.492 -5.957 -15.055 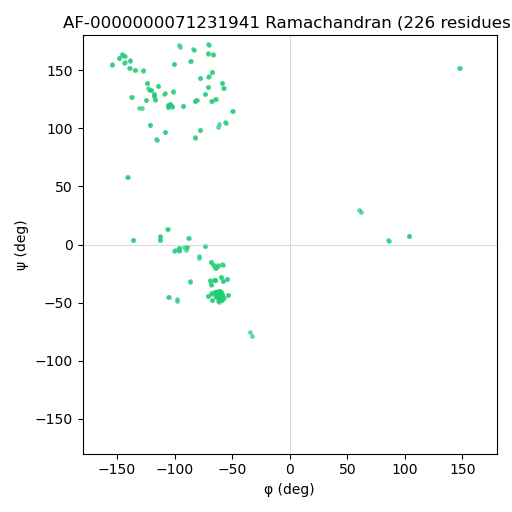1 92.75 93 CYS A O 1
ATOM 714 N N . GLY A 1 94 ? -0.254 -4.867 -16.812 1 92 94 GLY A N 1
ATOM 715 C CA . GLY A 1 94 ? 1.05 -4.391 -17.25 1 92 94 GLY A CA 1
ATOM 716 C C . GLY A 1 94 ? 1.764 -3.564 -16.188 1 92 94 GLY A C 1
ATOM 717 O O . GLY A 1 94 ? 2.961 -3.744 -15.961 1 92 94 GLY A O 1
ATOM 718 N N . ASN A 1 95 ? 1.067 -2.604 -15.531 1 93.12 95 ASN A N 1
ATOM 719 C CA . ASN A 1 95 ? 1.655 -1.773 -14.484 1 93.12 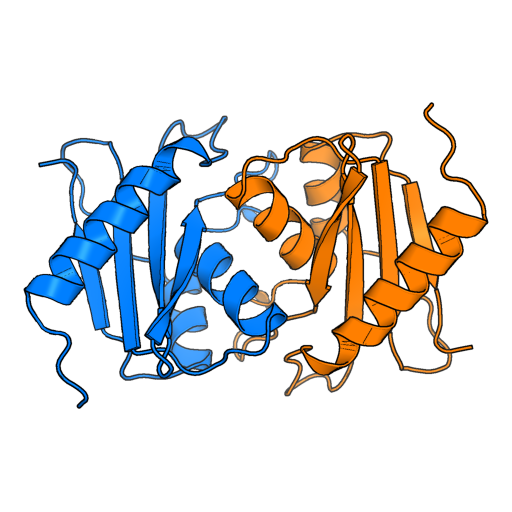95 ASN A CA 1
ATOM 720 C C . ASN A 1 95 ? 2.172 -2.619 -13.328 1 93.12 95 ASN A C 1
ATOM 722 O O . ASN A 1 95 ? 3.25 -2.355 -12.789 1 93.12 95 ASN A O 1
ATOM 726 N N . CYS A 1 96 ? 1.374 -3.623 -13 1 96.19 96 CYS A N 1
ATOM 727 C CA . CYS A 1 96 ? 1.773 -4.496 -11.898 1 96.19 96 CYS A CA 1
ATOM 728 C C . CYS A 1 96 ? 3.006 -5.312 -12.266 1 96.19 96 CYS A C 1
ATOM 730 O O . CYS A 1 96 ? 3.895 -5.516 -11.438 1 96.19 96 CYS A O 1
ATOM 732 N N . ARG A 1 97 ? 3.045 -5.844 -13.516 1 95.06 97 ARG A N 1
ATOM 733 C CA . ARG A 1 97 ? 4.223 -6.582 -13.969 1 95.06 97 ARG A CA 1
ATOM 734 C C . ARG A 1 97 ? 5.469 -5.707 -13.922 1 95.06 97 ARG A C 1
ATOM 736 O O . ARG A 1 97 ? 6.512 -6.129 -13.422 1 95.06 97 ARG A O 1
ATOM 743 N N . GLN A 1 98 ? 5.312 -4.512 -14.391 1 95.06 98 GLN A N 1
ATOM 744 C CA . GLN A 1 98 ? 6.426 -3.57 -14.344 1 95.06 98 GLN A CA 1
ATOM 745 C C . GLN A 1 98 ? 6.855 -3.299 -12.906 1 95.06 98 GLN A C 1
ATOM 747 O O . GLN A 1 98 ? 8.047 -3.24 -12.609 1 95.06 98 GLN A O 1
ATOM 752 N N . PHE A 1 99 ? 5.918 -3.107 -12.062 1 96.06 99 PHE A N 1
ATOM 753 C CA . PHE A 1 99 ? 6.188 -2.828 -10.656 1 96.06 99 PHE A CA 1
ATOM 754 C C . PHE A 1 99 ? 6.926 -3.992 -10.008 1 96.06 99 PHE A C 1
ATOM 756 O O . PHE A 1 99 ? 7.871 -3.787 -9.242 1 96.06 99 PHE A O 1
ATOM 763 N N . MET A 1 100 ? 6.527 -5.219 -10.359 1 95.62 100 MET A N 1
ATOM 764 C CA . MET A 1 100 ? 7.148 -6.426 -9.82 1 95.62 100 MET A CA 1
ATOM 765 C C . MET A 1 100 ? 8.602 -6.543 -10.281 1 95.62 100 MET A C 1
ATOM 767 O O . MET A 1 100 ? 9.477 -6.883 -9.484 1 95.62 100 MET A O 1
ATOM 771 N N . VAL A 1 101 ? 8.844 -6.219 -11.516 1 94.94 101 VAL A N 1
ATOM 772 C CA . VAL A 1 101 ? 10.18 -6.367 -12.086 1 94.94 101 VAL A CA 1
ATOM 773 C C . VAL A 1 101 ? 11.156 -5.43 -11.383 1 94.94 101 VAL A C 1
ATOM 775 O O . VAL A 1 101 ? 12.336 -5.746 -11.234 1 94.94 101 VAL A O 1
ATOM 778 N N . GLU A 1 102 ? 10.664 -4.25 -10.883 1 96.06 102 GLU A N 1
ATOM 779 C CA . GLU A 1 102 ? 11.477 -3.281 -10.148 1 96.06 102 GLU A CA 1
ATOM 780 C C . GLU A 1 102 ? 12.18 -3.939 -8.969 1 96.06 102 GLU A C 1
ATOM 782 O O . GLU A 1 102 ? 13.289 -3.545 -8.602 1 96.06 102 GLU A O 1
ATOM 787 N N . PHE A 1 103 ? 11.57 -4.98 -8.398 1 95.75 103 PHE A N 1
ATOM 788 C CA . PHE A 1 103 ? 12.109 -5.578 -7.18 1 95.75 103 PHE A CA 1
ATOM 789 C C . PHE A 1 103 ? 12.633 -6.984 -7.445 1 95.75 103 PHE A C 1
ATOM 791 O O . PHE A 1 103 ? 12.969 -7.715 -6.512 1 95.75 103 PHE A O 1
ATOM 798 N N . GLY A 1 104 ? 12.648 -7.367 -8.695 1 89.81 104 GLY A N 1
ATOM 799 C CA . GLY A 1 104 ? 13.242 -8.633 -9.086 1 89.81 104 GLY A CA 1
ATOM 800 C C . GLY A 1 104 ? 12.547 -9.273 -10.273 1 89.81 104 GLY A C 1
ATOM 801 O O . GLY A 1 104 ? 11.336 -9.125 -10.438 1 89.81 104 GLY A O 1
ATOM 802 N N . LYS A 1 105 ? 13.32 -10.031 -10.992 1 89.06 105 LYS A N 1
ATOM 803 C CA . LYS A 1 105 ? 12.805 -10.68 -12.195 1 89.06 105 LYS A CA 1
ATOM 804 C C . LYS A 1 105 ? 12.461 -12.141 -11.93 1 89.06 105 LYS A C 1
ATOM 806 O O . LYS A 1 105 ? 11.844 -12.805 -12.766 1 89.06 105 LYS A O 1
ATOM 811 N N . ASP A 1 106 ? 12.758 -12.602 -10.773 1 91.56 106 ASP A N 1
ATOM 812 C CA . ASP A 1 106 ? 12.617 -14.031 -10.492 1 91.56 106 ASP A CA 1
ATOM 813 C C . ASP A 1 106 ? 11.406 -14.305 -9.609 1 91.56 106 ASP A C 1
ATOM 815 O O . ASP A 1 106 ? 11.273 -15.391 -9.039 1 91.56 106 ASP A O 1
ATOM 819 N N . LEU A 1 107 ? 10.586 -13.344 -9.492 1 94.88 107 LEU A N 1
ATOM 820 C CA . LEU A 1 107 ? 9.391 -13.523 -8.672 1 94.88 107 LEU A CA 1
ATOM 821 C C . LEU A 1 107 ? 8.438 -14.523 -9.312 1 94.88 107 LEU A C 1
ATOM 823 O O . LEU A 1 107 ? 8.055 -14.375 -10.477 1 94.88 107 LEU A O 1
ATOM 827 N N . ILE A 1 108 ? 8.086 -15.555 -8.594 1 95.75 108 ILE A N 1
ATOM 828 C CA . ILE A 1 108 ? 7.137 -16.547 -9.078 1 95.75 108 ILE A CA 1
ATOM 829 C C . ILE A 1 108 ? 5.711 -16.031 -8.891 1 95.75 108 ILE A C 1
ATOM 831 O O . ILE A 1 108 ? 5.324 -15.648 -7.781 1 95.75 108 ILE A O 1
ATOM 835 N N . VAL A 1 109 ? 4.965 -16 -9.969 1 96 109 VAL A N 1
ATOM 836 C CA . VAL A 1 109 ? 3.578 -15.547 -9.914 1 96 109 VAL A CA 1
ATOM 837 C C . VAL A 1 109 ? 2.641 -16.75 -9.945 1 96 109 VAL A C 1
ATOM 839 O O . VAL A 1 109 ? 2.682 -17.547 -10.891 1 96 109 VAL A O 1
ATOM 842 N N . ILE A 1 110 ? 1.868 -16.891 -8.883 1 94.94 110 ILE A N 1
ATOM 843 C CA . ILE A 1 110 ? 0.891 -17.969 -8.758 1 94.94 110 ILE A CA 1
ATOM 844 C C . ILE A 1 110 ? -0.517 -17.406 -8.953 1 94.94 110 ILE A C 1
ATOM 846 O O . ILE A 1 110 ? -0.946 -16.516 -8.234 1 94.94 110 ILE A O 1
ATOM 850 N N . LEU A 1 111 ? -1.225 -17.906 -9.953 1 93.56 111 LEU A N 1
ATOM 851 C CA . LEU A 1 111 ? -2.607 -17.5 -10.203 1 93.56 111 LEU A CA 1
ATOM 852 C C . LEU A 1 111 ? -3.576 -18.594 -9.734 1 93.56 111 LEU A C 1
ATOM 854 O O . LEU A 1 111 ? -3.447 -19.75 -10.125 1 93.56 111 LEU A O 1
ATOM 858 N N . ALA A 1 112 ? -4.418 -18.188 -8.828 1 89.06 112 ALA A N 1
ATOM 859 C CA . ALA A 1 112 ? -5.383 -19.141 -8.297 1 89.06 112 ALA A CA 1
ATOM 860 C C . ALA A 1 112 ? -6.812 -18.656 -8.5 1 89.06 112 ALA A C 1
ATOM 862 O O . ALA A 1 112 ? -7.094 -17.453 -8.359 1 89.06 112 ALA A O 1
ATOM 863 N N . ASN A 1 113 ? -7.68 -19.453 -8.961 1 79.5 113 ASN A N 1
ATOM 864 C CA . ASN A 1 113 ? -9.109 -19.156 -9.055 1 79.5 113 ASN A CA 1
ATOM 865 C C . ASN A 1 113 ? -9.867 -19.703 -7.848 1 79.5 113 ASN A C 1
ATOM 867 O O . ASN A 1 113 ? -9.266 -20.234 -6.914 1 79.5 113 ASN A O 1
ATOM 871 N N . HIS A 1 114 ? -11.148 -19.281 -7.773 1 68.44 114 HIS A N 1
ATOM 872 C CA . HIS A 1 114 ? -12.016 -19.641 -6.656 1 68.44 114 HIS A CA 1
ATOM 873 C C . HIS A 1 114 ? -12.133 -21.156 -6.52 1 68.44 114 HIS A C 1
ATOM 875 O O . HIS A 1 114 ? -12.453 -21.672 -5.445 1 68.44 114 HIS A O 1
ATOM 881 N N . LYS A 1 115 ? -11.789 -21.891 -7.516 1 58.03 115 LYS A N 1
ATOM 882 C CA . LYS A 1 115 ? -12.047 -23.328 -7.434 1 58.03 115 LYS A CA 1
ATOM 883 C C . LYS A 1 115 ? -10.836 -24.062 -6.879 1 58.03 115 LYS A C 1
ATOM 885 O O . LYS A 1 115 ? -9.695 -23.641 -7.066 1 58.03 115 LYS A O 1
ATOM 890 N N . MET B 1 1 ? -15.969 17.125 14.617 1 43.94 1 MET B N 1
ATOM 891 C CA . MET B 1 1 ? -14.711 17.078 13.867 1 43.94 1 MET B CA 1
ATOM 892 C C . MET B 1 1 ? -13.562 16.641 14.758 1 43.94 1 MET B C 1
ATOM 894 O O . MET B 1 1 ? -13.234 17.297 15.742 1 43.94 1 MET B O 1
ATOM 898 N N . MET B 1 2 ? -13.422 15.352 14.977 1 56.16 2 MET B N 1
ATOM 899 C CA . MET B 1 2 ? -12.602 14.906 16.094 1 56.16 2 MET B CA 1
ATOM 900 C C . MET B 1 2 ? -11.188 15.484 16 1 56.16 2 MET B C 1
ATOM 902 O O . MET B 1 2 ? -10.523 15.336 14.984 1 56.16 2 MET B O 1
ATOM 906 N N . MET B 1 3 ? -10.859 16.469 16.812 1 75.19 3 MET B N 1
ATOM 907 C CA . MET B 1 3 ? -9.711 17.359 17 1 75.19 3 MET B CA 1
ATOM 908 C C . MET B 1 3 ? -8.453 16.547 17.344 1 75.19 3 MET B C 1
ATOM 910 O O . MET B 1 3 ? -8.531 15.523 18.016 1 75.19 3 MET B O 1
ATOM 914 N N . ILE B 1 4 ? -7.531 16.359 16.406 1 90.12 4 ILE B N 1
ATOM 915 C CA . ILE B 1 4 ? -6.23 15.789 16.734 1 90.12 4 ILE B CA 1
ATOM 916 C C . ILE B 1 4 ? -5.465 16.734 17.656 1 90.12 4 ILE B C 1
ATOM 918 O O . ILE B 1 4 ? -5.445 17.953 17.422 1 90.12 4 ILE B O 1
ATOM 922 N N . THR B 1 5 ? -5.016 16.203 18.844 1 94.06 5 THR B N 1
ATOM 923 C CA . THR B 1 5 ? -4.285 17.016 19.797 1 94.06 5 THR B CA 1
ATOM 924 C C . THR B 1 5 ? -2.885 17.344 19.281 1 94.06 5 THR B C 1
ATOM 926 O O . THR B 1 5 ? -2.408 16.703 18.344 1 94.06 5 THR B O 1
ATOM 929 N N . LYS B 1 6 ? -2.227 18.328 19.906 1 95 6 LYS B N 1
ATOM 930 C CA . LYS B 1 6 ? -0.855 18.672 19.562 1 95 6 LYS B CA 1
ATOM 931 C C . LYS B 1 6 ? 0.09 17.5 19.766 1 95 6 LYS B C 1
ATOM 933 O O . LYS B 1 6 ? 1.007 17.281 18.984 1 95 6 LYS B O 1
ATOM 938 N N . GLU B 1 7 ? -0.136 16.828 20.844 1 95.38 7 GLU B N 1
ATOM 939 C CA . GLU B 1 7 ? 0.688 15.664 21.156 1 95.38 7 GLU B CA 1
ATOM 940 C C . GLU B 1 7 ? 0.551 14.586 20.078 1 95.38 7 GLU B C 1
ATOM 942 O O . GLU B 1 7 ? 1.542 13.969 19.688 1 95.38 7 GLU B O 1
ATOM 947 N N . GLU B 1 8 ? -0.653 14.344 19.641 1 95.56 8 GLU B N 1
ATOM 948 C CA . GLU B 1 8 ? -0.903 13.375 18.578 1 95.56 8 GLU B CA 1
ATOM 949 C C . GLU B 1 8 ? -0.217 13.797 17.281 1 95.56 8 GLU B C 1
ATOM 951 O O . GLU B 1 8 ? 0.346 12.961 16.578 1 95.56 8 GLU B O 1
ATOM 956 N N . ILE B 1 9 ? -0.29 15.102 17.047 1 96.31 9 ILE B N 1
ATOM 957 C CA . ILE B 1 9 ? 0.325 15.641 15.836 1 96.31 9 ILE B CA 1
ATOM 958 C C . ILE B 1 9 ? 1.832 15.398 15.875 1 96.31 9 ILE B C 1
ATOM 960 O O . ILE B 1 9 ? 2.406 14.883 14.914 1 96.31 9 ILE B O 1
ATOM 964 N N . LEU B 1 10 ? 2.469 15.719 16.938 1 96.44 10 LEU B N 1
ATOM 965 C CA . LEU B 1 10 ? 3.912 15.562 17.078 1 96.44 10 LEU B CA 1
ATOM 966 C C . LEU B 1 10 ? 4.305 14.086 17 1 96.44 10 LEU B C 1
ATOM 968 O O . LEU B 1 10 ? 5.316 13.742 16.391 1 96.44 10 LEU B O 1
ATOM 972 N N . ASN B 1 11 ? 3.504 13.281 17.625 1 97.56 11 ASN B N 1
ATOM 973 C CA . ASN B 1 11 ? 3.744 11.844 17.562 1 97.56 11 ASN B CA 1
ATOM 974 C C . ASN B 1 11 ? 3.656 11.32 16.125 1 97.56 11 ASN B C 1
ATOM 976 O O . ASN B 1 11 ? 4.504 10.539 15.695 1 97.56 11 ASN B O 1
ATOM 980 N N . LEU B 1 12 ? 2.615 11.766 15.414 1 97.81 12 LEU B N 1
ATOM 981 C CA . LEU B 1 12 ? 2.432 11.336 14.031 1 97.81 12 LEU B CA 1
ATOM 982 C C . LEU B 1 12 ? 3.607 11.773 13.164 1 97.81 12 LEU B C 1
ATOM 984 O O . LEU B 1 12 ? 4.086 11.008 12.328 1 97.81 12 LEU B O 1
ATOM 988 N N . ILE B 1 13 ? 4.07 12.969 13.383 1 96.19 13 ILE B N 1
ATOM 989 C CA . ILE B 1 13 ? 5.207 13.492 12.625 1 96.19 13 ILE B CA 1
ATOM 990 C C . ILE B 1 13 ? 6.445 12.648 12.906 1 96.19 13 ILE B C 1
ATOM 992 O O . ILE B 1 13 ? 7.188 12.289 11.992 1 96.19 13 ILE B O 1
ATOM 996 N N . GLN B 1 14 ? 6.652 12.352 14.125 1 97.5 14 GLN B N 1
ATOM 997 C CA . GLN B 1 14 ? 7.82 11.562 14.5 1 97.5 14 GLN B CA 1
ATOM 998 C C . GLN B 1 14 ? 7.762 10.164 13.898 1 97.5 14 GLN B C 1
ATOM 1000 O O . GLN B 1 14 ? 8.773 9.648 13.406 1 97.5 14 GLN B O 1
ATOM 1005 N N . ILE B 1 15 ? 6.609 9.555 13.977 1 98.19 15 ILE B N 1
ATOM 1006 C CA . ILE B 1 15 ? 6.426 8.227 13.391 1 98.19 15 ILE B CA 1
ATOM 1007 C C . ILE B 1 15 ? 6.711 8.281 11.891 1 98.19 15 ILE B C 1
ATOM 1009 O O . ILE B 1 15 ? 7.387 7.402 11.352 1 98.19 15 ILE B O 1
ATOM 1013 N N . ALA B 1 16 ? 6.191 9.32 11.203 1 97.44 16 ALA B N 1
ATOM 1014 C CA . ALA B 1 16 ? 6.469 9.508 9.781 1 97.44 16 ALA B CA 1
ATOM 1015 C C . ALA B 1 16 ? 7.965 9.648 9.531 1 97.44 16 ALA B C 1
ATOM 1017 O O . ALA B 1 16 ? 8.516 9 8.633 1 97.44 16 ALA B O 1
ATOM 1018 N N . ARG B 1 17 ? 8.602 10.453 10.32 1 95.5 17 ARG B N 1
ATOM 1019 C CA . ARG B 1 17 ? 10.031 10.68 10.164 1 95.5 17 ARG B CA 1
ATOM 1020 C C . ARG B 1 17 ? 10.812 9.383 10.305 1 95.5 17 ARG B C 1
ATOM 1022 O O . ARG B 1 17 ? 11.734 9.109 9.531 1 95.5 17 ARG B O 1
ATOM 1029 N N . ASN B 1 18 ? 10.461 8.648 11.289 1 97.12 18 ASN B N 1
ATOM 1030 C CA . ASN B 1 18 ? 11.133 7.375 11.531 1 97.12 18 ASN B CA 1
ATOM 1031 C C . ASN B 1 18 ? 10.945 6.41 10.367 1 97.12 18 ASN B C 1
ATOM 1033 O O . ASN B 1 18 ? 11.719 5.461 10.211 1 97.12 18 ASN B O 1
ATOM 1037 N N . SER B 1 19 ? 9.977 6.648 9.523 1 97.5 19 SER B N 1
ATOM 1038 C CA . SER B 1 19 ? 9.656 5.727 8.438 1 97.5 19 SER B CA 1
ATOM 1039 C C . SER B 1 19 ? 10.328 6.152 7.133 1 97.5 19 SER B C 1
ATOM 1041 O O . SER B 1 19 ? 10.258 5.441 6.133 1 97.5 19 SER B O 1
ATOM 1043 N N . LEU B 1 20 ? 11.016 7.281 7.16 1 96.19 20 LEU B N 1
ATOM 1044 C CA . LEU B 1 20 ? 11.711 7.777 5.977 1 96.19 20 LEU B CA 1
ATOM 1045 C C . LEU B 1 20 ? 12.75 6.77 5.492 1 96.19 20 LEU B C 1
ATOM 1047 O O . LEU B 1 20 ? 13.008 6.668 4.289 1 96.19 20 LEU B O 1
ATOM 1051 N N . VAL B 1 21 ? 13.281 5.984 6.371 1 96.88 21 VAL B N 1
ATOM 1052 C CA . VAL B 1 21 ? 14.359 5.051 6.074 1 96.88 21 VAL B CA 1
ATOM 1053 C C . VAL B 1 21 ? 13.859 3.967 5.121 1 96.88 21 VAL B C 1
ATOM 1055 O O . VAL B 1 21 ? 14.656 3.289 4.465 1 96.88 21 VAL B O 1
ATOM 1058 N N . TYR B 1 22 ? 12.578 3.795 4.988 1 98.12 22 TYR B N 1
ATOM 1059 C CA . TYR B 1 22 ? 12.023 2.719 4.176 1 98.12 22 TYR B CA 1
ATOM 1060 C C . TYR B 1 22 ? 11.68 3.215 2.777 1 98.12 22 TYR B C 1
ATOM 1062 O O . TYR B 1 22 ? 11.289 2.43 1.912 1 98.12 22 TYR B O 1
ATOM 1070 N N . SER B 1 23 ? 11.82 4.523 2.535 1 97.38 23 SER B N 1
ATOM 1071 C CA . SER B 1 23 ? 11.516 5.078 1.22 1 97.38 23 SER B CA 1
ATOM 1072 C C . SER B 1 23 ? 12.344 4.402 0.13 1 97.38 23 SER B C 1
ATOM 1074 O O . SER B 1 23 ? 13.531 4.145 0.317 1 97.38 23 SER B O 1
ATOM 1076 N N . TYR B 1 24 ? 11.742 4.039 -0.959 1 98.44 24 TYR B N 1
ATOM 1077 C CA . TYR B 1 24 ? 12.414 3.561 -2.164 1 98.44 24 TYR B CA 1
ATOM 1078 C C . TYR B 1 24 ? 12.336 4.598 -3.277 1 98.44 24 TYR B C 1
ATOM 1080 O O . TYR B 1 24 ? 11.352 4.656 -4.016 1 98.44 24 TYR B O 1
ATOM 1088 N N . CYS B 1 25 ? 13.328 5.355 -3.42 1 96.44 25 CYS B N 1
ATOM 1089 C CA . CYS B 1 25 ? 13.359 6.48 -4.344 1 96.44 25 CYS B CA 1
ATOM 1090 C C . CYS B 1 25 ? 14.719 6.59 -5.027 1 96.44 25 CYS B C 1
ATOM 1092 O O . CYS B 1 25 ? 15.344 7.652 -5.012 1 96.44 25 CYS B O 1
ATOM 1094 N N . PRO B 1 26 ? 15.109 5.535 -5.711 1 96.12 26 PRO B N 1
ATOM 1095 C CA . PRO B 1 26 ? 16.438 5.52 -6.336 1 96.12 26 PRO B CA 1
ATOM 1096 C C . PRO B 1 26 ? 16.562 6.504 -7.492 1 96.12 26 PRO B C 1
ATOM 1098 O O . PRO B 1 26 ? 17.672 6.82 -7.926 1 96.12 26 PRO B O 1
ATOM 1101 N N . TYR B 1 27 ? 15.492 7.008 -7.992 1 95.06 27 TYR B N 1
ATOM 1102 C CA . TYR B 1 27 ? 15.516 7.871 -9.172 1 95.06 27 TYR B CA 1
ATOM 1103 C C . TYR B 1 27 ? 15.484 9.344 -8.773 1 95.06 27 TYR B C 1
ATOM 1105 O O . TYR B 1 27 ? 16.281 10.141 -9.266 1 95.06 27 TYR B O 1
ATOM 1113 N N . SER B 1 28 ? 14.578 9.773 -7.871 1 90.56 28 SER B N 1
ATOM 1114 C CA . SER B 1 28 ? 14.438 11.156 -7.445 1 90.56 28 SER B CA 1
ATOM 1115 C C . SER B 1 28 ? 15.383 11.477 -6.289 1 90.56 28 SER B C 1
ATOM 1117 O O . SER B 1 28 ? 15.766 12.633 -6.094 1 90.56 28 SER B O 1
ATOM 1119 N N . HIS B 1 29 ? 15.656 10.477 -5.473 1 93.69 29 HIS B N 1
ATOM 1120 C CA . HIS B 1 29 ? 16.406 10.633 -4.234 1 93.69 29 HIS B CA 1
ATOM 1121 C C . HIS B 1 29 ? 15.711 11.594 -3.277 1 93.69 29 HIS B C 1
ATOM 1123 O O . HIS B 1 29 ? 16.359 12.383 -2.594 1 93.69 29 HIS B O 1
ATOM 1129 N N . PHE B 1 30 ? 14.414 11.617 -3.402 1 92 30 PHE B N 1
ATOM 1130 C CA . PHE B 1 30 ? 13.578 12.461 -2.564 1 92 30 PHE B CA 1
ATOM 1131 C C . PHE B 1 30 ? 12.656 11.609 -1.694 1 92 30 PHE B C 1
ATOM 1133 O O . PHE B 1 30 ? 11.5 11.359 -2.059 1 92 30 PHE B O 1
ATOM 1140 N N . PRO B 1 31 ? 13.148 11.281 -0.505 1 95.31 31 PRO B N 1
ATOM 1141 C CA . PRO B 1 31 ? 12.344 10.422 0.36 1 95.31 31 PRO B CA 1
ATOM 1142 C C . PRO B 1 31 ? 11.148 11.148 0.976 1 95.31 31 PRO B C 1
ATOM 1144 O O . PRO B 1 31 ? 11.289 12.281 1.448 1 95.31 31 PRO B O 1
ATOM 1147 N N . VAL B 1 32 ? 10.047 10.609 0.878 1 95.56 32 VAL B N 1
ATOM 1148 C CA . VAL B 1 32 ? 8.828 11.086 1.52 1 95.56 32 VAL B CA 1
ATOM 1149 C C . VAL B 1 32 ? 8.227 9.969 2.373 1 95.56 32 VAL B C 1
ATOM 1151 O O . VAL B 1 32 ? 8.227 8.805 1.971 1 95.56 32 VAL B O 1
ATOM 1154 N N . ALA B 1 33 ? 7.75 10.289 3.533 1 96.81 33 ALA B N 1
ATOM 1155 C CA . ALA B 1 33 ? 7.078 9.328 4.41 1 96.81 33 ALA B CA 1
ATOM 1156 C C . ALA B 1 33 ? 5.848 9.961 5.062 1 96.81 33 ALA B C 1
ATOM 1158 O O . ALA B 1 33 ? 5.727 11.18 5.121 1 96.81 33 ALA B O 1
ATOM 1159 N N . CYS B 1 34 ? 4.973 9.031 5.473 1 97.25 34 CYS B N 1
ATOM 1160 C CA . CYS B 1 34 ? 3.811 9.555 6.18 1 97.25 34 CYS B CA 1
ATOM 1161 C C . CYS B 1 34 ? 3.309 8.57 7.223 1 97.25 34 CYS B C 1
ATOM 1163 O O . CYS B 1 34 ? 3.762 7.422 7.266 1 97.25 34 CYS B O 1
ATOM 1165 N N . ALA B 1 35 ? 2.566 9.094 8.125 1 98.56 35 ALA B N 1
ATOM 1166 C CA . ALA B 1 35 ? 1.846 8.344 9.141 1 98.56 35 ALA B CA 1
ATOM 1167 C C . ALA B 1 35 ? 0.354 8.664 9.117 1 98.56 35 ALA B C 1
ATOM 1169 O O . ALA B 1 35 ? -0.035 9.836 9.172 1 98.56 35 ALA B O 1
ATOM 1170 N N . LEU B 1 36 ? -0.434 7.633 8.969 1 98.5 36 LEU B N 1
ATOM 1171 C CA . LEU B 1 36 ? -1.885 7.73 8.852 1 98.5 36 LEU B CA 1
ATOM 1172 C C . LEU B 1 36 ? -2.566 7.285 10.141 1 98.5 36 LEU B C 1
ATOM 1174 O O . LEU B 1 36 ? -2.365 6.156 10.594 1 98.5 36 LEU B O 1
ATOM 1178 N N . LEU B 1 37 ? -3.285 8.203 10.742 1 98.44 37 LEU B N 1
ATOM 1179 C CA . LEU B 1 37 ? -4.051 7.918 11.945 1 98.44 37 LEU B CA 1
ATOM 1180 C C . LEU B 1 37 ? -5.48 7.516 11.602 1 98.44 37 LEU B C 1
ATOM 1182 O O . LEU B 1 37 ? -6.234 8.312 11.039 1 98.44 37 LEU B O 1
ATOM 1186 N N . CYS B 1 38 ? -5.793 6.25 12.023 1 97.88 38 CYS B N 1
ATOM 1187 C CA . CYS B 1 38 ? -7.148 5.754 11.797 1 97.88 38 CYS B CA 1
ATOM 1188 C C . CYS B 1 38 ? -8.094 6.223 12.898 1 97.88 38 CYS B C 1
ATOM 1190 O O . CYS B 1 38 ? -7.645 6.699 13.938 1 97.88 38 CYS B O 1
ATOM 1192 N N . HIS B 1 39 ? -9.367 6.047 12.656 1 96 39 HIS B N 1
ATOM 1193 C CA . HIS B 1 39 ? -10.375 6.441 13.625 1 96 39 HIS B CA 1
ATOM 1194 C C . HIS B 1 39 ? -10.273 5.605 14.898 1 96 39 HIS B C 1
ATOM 1196 O O . HIS B 1 39 ? -10.578 6.09 15.992 1 96 39 HIS B O 1
ATOM 1202 N N . ASP B 1 40 ? -9.828 4.375 14.758 1 96.56 40 ASP B N 1
ATOM 1203 C CA . ASP B 1 40 ? -9.711 3.498 15.922 1 96.56 40 ASP B CA 1
ATOM 1204 C C . ASP B 1 40 ? -8.352 3.658 16.594 1 96.56 40 ASP B C 1
ATOM 1206 O O . ASP B 1 40 ? -7.945 2.812 17.391 1 96.56 40 ASP B O 1
ATOM 1210 N N . ASP B 1 41 ? -7.578 4.586 16.141 1 96.75 41 ASP B N 1
ATOM 1211 C CA . ASP B 1 41 ? -6.324 5.027 16.734 1 96.75 41 ASP B CA 1
ATOM 1212 C C . ASP B 1 41 ? -5.156 4.16 16.266 1 96.75 41 ASP B C 1
ATOM 1214 O O . ASP B 1 41 ? -4.031 4.32 16.75 1 96.75 41 ASP B O 1
ATOM 1218 N N . THR B 1 42 ? -5.441 3.23 15.375 1 97.94 42 THR B N 1
ATOM 1219 C CA . THR B 1 42 ? -4.332 2.52 14.758 1 97.94 42 THR B CA 1
ATOM 1220 C C . THR B 1 42 ? -3.566 3.438 13.805 1 97.94 42 THR B C 1
ATOM 1222 O O . THR B 1 42 ? -4.16 4.312 13.172 1 97.94 42 THR B O 1
ATOM 1225 N N . ILE B 1 43 ? -2.252 3.234 13.766 1 98.69 43 ILE B N 1
ATOM 1226 C CA . ILE B 1 43 ? -1.423 4.062 12.898 1 98.69 43 ILE B CA 1
ATOM 1227 C C . ILE B 1 43 ? -0.747 3.193 11.844 1 98.69 43 ILE B C 1
ATOM 1229 O O . ILE B 1 43 ? -0.222 2.121 12.156 1 98.69 43 ILE B O 1
ATOM 1233 N N . TYR B 1 44 ? -0.87 3.6 10.57 1 98.75 44 TYR B N 1
ATOM 1234 C CA . TYR B 1 44 ? -0.148 2.977 9.469 1 98.75 44 TYR B CA 1
ATOM 1235 C C . TYR B 1 44 ? 0.853 3.947 8.859 1 98.75 44 TYR B C 1
ATOM 1237 O O . TYR B 1 44 ? 0.532 5.117 8.625 1 98.75 44 TYR B O 1
ATOM 1245 N N . THR B 1 45 ? 2.043 3.488 8.578 1 98.75 45 THR B N 1
ATOM 1246 C CA . THR B 1 45 ? 3.039 4.32 7.91 1 98.75 45 THR B CA 1
ATOM 1247 C C . THR B 1 45 ? 3.113 3.994 6.422 1 98.75 45 THR B C 1
ATOM 1249 O O . THR B 1 45 ? 2.656 2.932 5.992 1 98.75 45 THR B O 1
ATOM 1252 N N . GLY B 1 46 ? 3.541 4.898 5.688 1 98.5 46 GLY B N 1
ATOM 1253 C CA . GLY B 1 46 ? 3.848 4.758 4.273 1 98.5 46 GLY B CA 1
ATOM 1254 C C . GLY B 1 46 ? 5.051 5.574 3.84 1 98.5 46 GLY B C 1
ATOM 1255 O O . GLY B 1 46 ? 5.496 6.469 4.562 1 98.5 46 GLY B O 1
ATOM 1256 N N . CYS B 1 47 ? 5.555 5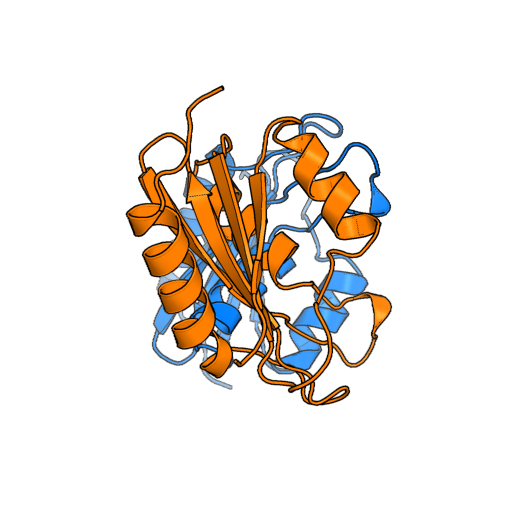.219 2.756 1 98.19 47 CYS B N 1
ATOM 1257 C CA . CYS B 1 47 ? 6.633 5.957 2.105 1 98.19 47 CYS B CA 1
ATOM 1258 C C . CYS B 1 47 ? 6.504 5.887 0.589 1 98.19 47 CYS B C 1
ATOM 1260 O O . CYS B 1 47 ? 5.695 5.121 0.065 1 98.19 47 CYS B O 1
ATOM 1262 N N . ASN B 1 48 ? 7.238 6.816 -0.05 1 97.25 48 ASN B N 1
ATOM 1263 C CA . ASN B 1 48 ? 7.207 6.734 -1.507 1 97.25 48 ASN B CA 1
ATOM 1264 C C . ASN B 1 48 ? 7.977 5.523 -2.02 1 97.25 48 ASN B C 1
ATOM 1266 O O . ASN B 1 48 ? 9.031 5.18 -1.479 1 97.25 48 ASN B O 1
ATOM 1270 N N . VAL B 1 49 ? 7.398 4.809 -2.973 1 98.38 49 VAL B N 1
ATOM 1271 C CA . VAL B 1 49 ? 7.973 3.654 -3.658 1 98.38 49 VAL B CA 1
ATOM 1272 C C . VAL B 1 49 ? 8.031 3.92 -5.16 1 98.38 49 VAL B C 1
ATOM 1274 O O . VAL B 1 49 ? 7.031 3.762 -5.863 1 98.38 49 VAL B O 1
ATOM 1277 N N . GLU B 1 50 ? 9.227 4.242 -5.641 1 97.69 50 GLU B N 1
ATOM 1278 C CA . GLU B 1 50 ? 9.406 4.641 -7.031 1 97.69 50 GLU B CA 1
ATOM 1279 C C . GLU B 1 50 ? 9.594 3.428 -7.938 1 97.69 50 GLU B C 1
ATOM 1281 O O . GLU B 1 50 ? 9.836 2.318 -7.453 1 97.69 50 GLU B O 1
ATOM 1286 N N . ASN B 1 51 ? 9.32 3.639 -9.148 1 96.88 51 ASN B N 1
ATOM 1287 C CA . ASN B 1 51 ? 9.469 2.658 -10.219 1 96.88 51 ASN B CA 1
ATOM 1288 C C . ASN B 1 51 ? 10.141 3.268 -11.445 1 96.88 51 ASN B C 1
ATOM 1290 O O . ASN B 1 51 ? 10.039 4.473 -11.68 1 96.88 51 ASN B O 1
ATOM 1294 N N . ALA B 1 52 ? 10.883 2.41 -12.203 1 94.19 52 ALA B N 1
ATOM 1295 C CA . ALA B 1 52 ? 11.531 2.883 -13.422 1 94.19 52 ALA B CA 1
ATOM 1296 C C . ALA B 1 52 ? 10.523 3.564 -14.352 1 94.19 52 ALA B C 1
ATOM 1298 O O . ALA B 1 52 ? 10.852 4.559 -15.008 1 94.19 52 ALA B O 1
ATOM 1299 N N . ALA B 1 53 ? 9.367 2.934 -14.484 1 92.19 53 ALA B N 1
ATOM 1300 C CA . ALA B 1 53 ? 8.242 3.646 -15.086 1 92.19 53 ALA B CA 1
ATOM 1301 C C . ALA B 1 53 ? 7.602 4.602 -14.078 1 92.19 53 ALA B C 1
ATOM 1303 O O . ALA B 1 53 ? 6.758 4.199 -13.281 1 92.19 53 ALA B O 1
ATOM 1304 N N . TYR B 1 54 ? 7.902 5.797 -14.102 1 87.69 54 TYR B N 1
ATOM 1305 C CA . TYR B 1 54 ? 7.59 6.773 -13.062 1 87.69 54 TYR B CA 1
ATOM 1306 C C . TYR B 1 54 ? 6.09 6.852 -12.82 1 87.69 54 TYR B C 1
ATOM 1308 O O . TYR B 1 54 ? 5.648 7.07 -11.688 1 87.69 54 TYR B O 1
ATOM 1316 N N . PHE B 1 55 ? 5.324 6.637 -13.797 1 86.94 55 PHE B N 1
ATOM 1317 C CA . PHE B 1 55 ? 3.873 6.707 -13.656 1 86.94 55 PHE B CA 1
ATOM 1318 C C . PHE B 1 55 ? 3.369 5.617 -12.719 1 86.94 55 PHE B C 1
ATOM 1320 O O . PHE B 1 55 ? 2.293 5.746 -12.125 1 86.94 55 PHE B O 1
ATOM 1327 N N . GLY B 1 56 ? 4.207 4.559 -12.523 1 91.38 56 GLY B N 1
ATOM 1328 C CA . GLY B 1 56 ? 3.818 3.436 -11.688 1 91.38 56 GLY B CA 1
ATOM 1329 C C . GLY B 1 56 ? 4.195 3.623 -10.227 1 91.38 56 GLY B C 1
ATOM 1330 O O . GLY B 1 56 ? 3.855 2.793 -9.383 1 91.38 56 GLY B O 1
ATOM 1331 N N . SER B 1 57 ? 4.871 4.793 -9.961 1 96.44 57 SER B N 1
ATOM 1332 C CA . SER B 1 57 ? 5.289 5.066 -8.594 1 96.44 57 SER B CA 1
ATOM 1333 C C . SER B 1 57 ? 4.086 5.305 -7.684 1 96.44 57 SER B C 1
ATOM 1335 O O . SER B 1 57 ? 3.029 5.734 -8.148 1 96.44 57 SER B O 1
ATOM 1337 N N . ILE B 1 58 ? 4.238 4.938 -6.461 1 97.62 58 ILE B N 1
ATOM 1338 C CA . ILE B 1 58 ? 3.174 5.156 -5.488 1 97.62 58 ILE B CA 1
ATOM 1339 C C . ILE B 1 58 ? 3.66 6.102 -4.395 1 97.62 58 ILE B C 1
ATOM 1341 O O . ILE B 1 58 ? 4.699 5.859 -3.771 1 97.62 58 ILE B O 1
ATOM 1345 N N . CYS B 1 59 ? 2.951 7.168 -4.18 1 97 59 CYS B N 1
ATOM 1346 C CA . CYS B 1 59 ? 3.295 8.172 -3.178 1 97 59 CYS B CA 1
ATOM 1347 C C . CYS B 1 59 ? 3.176 7.602 -1.771 1 97 59 CYS B C 1
ATOM 1349 O O . CYS B 1 59 ? 2.461 6.621 -1.553 1 97 59 CYS B O 1
ATOM 1351 N N . ALA B 1 60 ? 3.785 8.305 -0.839 1 97.94 60 ALA B N 1
ATOM 1352 C CA . ALA B 1 60 ? 3.758 7.902 0.565 1 97.94 60 ALA B CA 1
ATOM 1353 C C . ALA B 1 60 ? 2.326 7.809 1.082 1 97.94 60 ALA B C 1
ATOM 1355 O O . ALA B 1 60 ? 1.973 6.855 1.779 1 97.94 60 ALA B O 1
ATOM 1356 N N . GLU B 1 61 ? 1.528 8.781 0.711 1 97.62 61 GLU B N 1
ATOM 1357 C CA . GLU B 1 61 ? 0.151 8.836 1.19 1 97.62 61 GLU B CA 1
ATOM 1358 C C . GLU B 1 61 ? -0.641 7.617 0.738 1 97.62 61 GLU B C 1
ATOM 1360 O O . GLU B 1 61 ? -1.334 6.988 1.54 1 97.62 61 GLU B O 1
ATOM 1365 N N . ARG B 1 62 ? -0.529 7.262 -0.569 1 98.25 62 ARG B N 1
ATOM 1366 C CA . ARG B 1 62 ? -1.268 6.121 -1.099 1 98.25 62 ARG B CA 1
ATOM 1367 C C . ARG B 1 62 ? -0.74 4.812 -0.521 1 98.25 62 ARG B C 1
ATOM 1369 O O . ARG B 1 62 ? -1.509 3.879 -0.281 1 98.25 62 ARG B O 1
ATOM 1376 N N . THR B 1 63 ? 0.546 4.762 -0.291 1 98.75 63 THR B N 1
ATOM 1377 C CA . THR B 1 63 ? 1.122 3.596 0.369 1 98.75 63 THR B CA 1
ATOM 1378 C C . THR B 1 63 ? 0.498 3.393 1.747 1 98.75 63 THR B C 1
ATOM 1380 O O . THR B 1 63 ? 0.067 2.287 2.082 1 98.75 63 THR B O 1
ATOM 1383 N N . ALA B 1 64 ? 0.383 4.43 2.576 1 98.75 64 ALA B N 1
ATOM 1384 C CA . ALA B 1 64 ? -0.189 4.32 3.916 1 98.75 64 ALA B CA 1
ATOM 1385 C C . ALA B 1 64 ? -1.66 3.92 3.854 1 98.75 64 ALA B C 1
ATOM 1387 O O . ALA B 1 64 ? -2.113 3.074 4.629 1 98.75 64 ALA B O 1
ATOM 1388 N N . ILE B 1 65 ? -2.346 4.5 2.926 1 98.56 65 ILE B N 1
ATOM 1389 C CA . ILE B 1 65 ? -3.787 4.289 2.854 1 98.56 65 ILE B CA 1
ATOM 1390 C C . ILE B 1 65 ? -4.074 2.861 2.393 1 98.56 65 ILE B C 1
ATOM 1392 O O . ILE B 1 65 ? -4.922 2.176 2.971 1 98.56 65 ILE B O 1
ATOM 1396 N N . VAL B 1 66 ? -3.371 2.35 1.374 1 98.56 66 VAL B N 1
ATOM 1397 C CA . VAL B 1 66 ? -3.674 0.996 0.919 1 98.56 66 VAL B CA 1
ATOM 1398 C C . VAL B 1 66 ? -3.236 -0.014 1.978 1 98.56 66 VAL B C 1
ATOM 1400 O O . VAL B 1 66 ? -3.852 -1.073 2.125 1 98.56 66 VAL B O 1
ATOM 1403 N N . LYS B 1 67 ? -2.184 0.332 2.717 1 98.62 67 LYS B N 1
ATOM 1404 C CA . LYS B 1 67 ? -1.808 -0.5 3.855 1 98.62 67 LYS B CA 1
ATOM 1405 C C . LYS B 1 67 ? -2.951 -0.606 4.859 1 98.62 67 LYS B C 1
ATOM 1407 O O . LYS B 1 67 ? -3.311 -1.705 5.285 1 98.62 67 LYS B O 1
ATOM 1412 N N . ALA B 1 68 ? -3.572 0.448 5.195 1 98.62 68 ALA B N 1
ATOM 1413 C CA . ALA B 1 68 ? -4.68 0.489 6.148 1 98.62 68 ALA B CA 1
ATOM 1414 C C . ALA B 1 68 ? -5.906 -0.227 5.594 1 98.62 68 ALA B C 1
ATOM 1416 O O . ALA B 1 68 ? -6.469 -1.107 6.25 1 98.62 68 ALA B O 1
ATOM 1417 N N . VAL B 1 69 ? -6.254 0.08 4.344 1 98.56 69 VAL B N 1
ATOM 1418 C CA . VAL B 1 69 ? -7.465 -0.453 3.734 1 98.56 69 VAL B CA 1
ATOM 1419 C C . VAL B 1 69 ? -7.355 -1.97 3.604 1 98.56 69 VAL B C 1
ATOM 1421 O O . VAL B 1 69 ? -8.281 -2.699 3.957 1 98.56 69 VAL B O 1
ATOM 1424 N N . SER B 1 70 ? -6.168 -2.406 3.152 1 98.19 70 SER B N 1
ATOM 1425 C CA . SER B 1 70 ? -5.957 -3.838 2.955 1 98.19 70 SER B CA 1
ATOM 1426 C C . SER B 1 70 ? -5.797 -4.562 4.285 1 98.19 70 SER B C 1
ATOM 1428 O O . SER B 1 70 ? -5.613 -5.781 4.32 1 98.19 70 SER B O 1
ATOM 1430 N N . SER B 1 71 ? -5.84 -3.842 5.367 1 97.75 71 SER B N 1
ATOM 1431 C CA . SER B 1 71 ? -5.816 -4.418 6.707 1 97.75 71 SER B CA 1
ATOM 1432 C C . SER B 1 71 ? -7.145 -4.203 7.426 1 97.75 71 SER B C 1
ATOM 1434 O O . SER B 1 71 ? -7.258 -4.449 8.625 1 97.75 71 SER B O 1
ATOM 1436 N N . GLY B 1 72 ? -8.094 -3.629 6.727 1 97.12 72 GLY B N 1
ATOM 1437 C CA . GLY B 1 72 ? -9.445 -3.592 7.25 1 97.12 72 GLY B CA 1
ATOM 1438 C C . GLY B 1 72 ? -9.836 -2.232 7.801 1 97.12 72 GLY B C 1
ATOM 1439 O O . GLY B 1 72 ? -10.883 -2.092 8.438 1 97.12 72 GLY B O 1
ATOM 1440 N N . HIS B 1 73 ? -9.023 -1.229 7.625 1 97.94 73 HIS B N 1
ATOM 1441 C CA . HIS B 1 73 ? -9.312 0.111 8.125 1 97.94 73 HIS B CA 1
ATOM 1442 C C . HIS B 1 73 ? -9.641 1.063 6.977 1 97.94 73 HIS B C 1
ATOM 1444 O O . HIS B 1 73 ? -8.859 1.206 6.039 1 97.94 73 HIS B O 1
ATOM 1450 N N . ARG B 1 74 ? -10.781 1.813 7.078 1 97.62 74 ARG B N 1
ATOM 1451 C CA . ARG B 1 74 ? -11.188 2.641 5.945 1 97.62 74 ARG B CA 1
ATOM 1452 C C . ARG B 1 74 ? -11.633 4.023 6.41 1 97.62 74 ARG B C 1
ATOM 1454 O O . ARG B 1 74 ? -12.172 4.805 5.625 1 97.62 74 ARG B O 1
ATOM 1461 N N . LYS B 1 75 ? -11.508 4.285 7.707 1 96.81 75 LYS B N 1
ATOM 1462 C CA . LYS B 1 75 ? -11.805 5.598 8.273 1 96.81 75 LYS B CA 1
ATOM 1463 C C . LYS B 1 75 ? -10.562 6.219 8.906 1 96.81 75 LYS B C 1
ATOM 1465 O O . LYS B 1 75 ? -9.938 5.613 9.781 1 96.81 75 LYS B O 1
ATOM 1470 N N . PHE B 1 76 ? -10.305 7.418 8.484 1 97.5 76 PHE B N 1
ATOM 1471 C CA . PHE B 1 76 ? -9.047 8.031 8.883 1 97.5 76 PHE B CA 1
ATOM 1472 C C . PHE B 1 76 ? -9.289 9.406 9.5 1 97.5 76 PHE B C 1
ATOM 1474 O O . PHE B 1 76 ? -10.203 10.117 9.109 1 97.5 76 PHE B O 1
ATOM 1481 N N . ARG B 1 77 ? -8.406 9.75 10.406 1 96.75 77 ARG B N 1
ATOM 1482 C CA . ARG B 1 77 ? -8.539 11.023 11.109 1 96.75 77 ARG B CA 1
ATOM 1483 C C . ARG B 1 77 ? -7.516 12.039 10.609 1 96.75 77 ARG B C 1
ATOM 1485 O O . ARG B 1 77 ? -7.844 13.203 10.391 1 96.75 77 ARG B O 1
ATOM 1492 N N . ALA B 1 78 ? -6.277 11.555 10.469 1 97.81 78 ALA B N 1
ATOM 1493 C CA . ALA B 1 78 ? -5.203 12.477 10.109 1 97.81 78 ALA B CA 1
ATOM 1494 C C . ALA B 1 78 ? -4.07 11.742 9.398 1 97.81 78 ALA B C 1
ATOM 1496 O O . ALA B 1 78 ? -3.9 10.531 9.57 1 97.81 78 ALA B O 1
ATOM 1497 N N . ILE B 1 79 ? -3.361 12.484 8.625 1 98 79 ILE B N 1
ATOM 1498 C CA . ILE B 1 79 ? -2.154 11.977 7.98 1 98 79 ILE B CA 1
ATOM 1499 C C . ILE B 1 79 ? -1.05 13.031 8.055 1 98 79 ILE B C 1
ATOM 1501 O O . ILE B 1 79 ? -1.275 14.195 7.734 1 98 79 ILE B O 1
ATOM 1505 N N . ALA B 1 80 ? 0.114 12.648 8.562 1 97.06 80 ALA B N 1
ATOM 1506 C CA . ALA B 1 80 ? 1.297 13.5 8.57 1 97.06 80 ALA B CA 1
ATOM 1507 C C . ALA B 1 80 ? 2.264 13.117 7.457 1 97.06 80 ALA B C 1
ATOM 1509 O O . ALA B 1 80 ? 2.594 11.938 7.297 1 97.06 80 ALA B O 1
ATOM 1510 N N . ILE B 1 81 ? 2.701 14.086 6.73 1 96.38 81 ILE B N 1
ATOM 1511 C CA . ILE B 1 81 ? 3.611 13.875 5.609 1 96.38 81 ILE B CA 1
ATOM 1512 C C . ILE B 1 81 ? 4.906 14.648 5.844 1 96.38 81 ILE B C 1
ATOM 1514 O O . ILE B 1 81 ? 4.879 15.812 6.23 1 96.38 81 ILE B O 1
ATOM 1518 N N . THR B 1 82 ? 5.988 13.953 5.625 1 94.44 82 THR B N 1
ATOM 1519 C CA . THR B 1 82 ? 7.281 14.602 5.824 1 94.44 82 THR B CA 1
ATOM 1520 C C . THR B 1 82 ? 8.289 14.125 4.785 1 94.44 82 THR B C 1
ATOM 1522 O O . THR B 1 82 ? 8.109 13.078 4.164 1 94.44 82 THR B O 1
ATOM 1525 N N . SER B 1 83 ? 9.289 14.945 4.566 1 92.38 83 SER B N 1
ATOM 1526 C CA . SER B 1 83 ? 10.445 14.625 3.734 1 92.38 83 SER B CA 1
ATOM 1527 C C . SER B 1 83 ? 11.734 15.148 4.355 1 92.38 83 SER B C 1
ATOM 1529 O O . SER B 1 83 ? 11.703 15.961 5.285 1 92.38 83 SER B O 1
ATOM 1531 N N . ASN B 1 84 ? 12.852 14.539 4.109 1 77.81 84 ASN B N 1
ATOM 1532 C CA . ASN B 1 84 ? 14.117 15.016 4.652 1 77.81 84 ASN B CA 1
ATOM 1533 C C . ASN B 1 84 ? 14.656 16.203 3.863 1 77.81 84 ASN B C 1
ATOM 1535 O O . ASN B 1 84 ? 15.68 16.781 4.223 1 77.81 84 ASN B O 1
ATOM 1539 N N . LEU B 1 85 ? 14.055 16.406 2.844 1 69.38 85 LEU B N 1
ATOM 1540 C CA . LEU B 1 85 ? 14.703 17.5 2.129 1 69.38 85 LEU B CA 1
ATOM 1541 C C . LEU B 1 85 ? 14.25 18.859 2.682 1 69.38 85 LEU B C 1
ATOM 1543 O O . LEU B 1 85 ? 13.117 18.984 3.154 1 69.38 85 LEU B O 1
ATOM 1547 N N . MET B 1 86 ? 15.219 19.594 3.076 1 60.03 86 MET B N 1
ATOM 1548 C CA . MET B 1 86 ? 15.195 20.859 3.797 1 60.03 86 MET B CA 1
ATOM 1549 C C . MET B 1 86 ? 13.977 21.688 3.406 1 60.03 86 MET B C 1
ATOM 1551 O O . MET B 1 86 ? 13.273 22.203 4.273 1 60.03 86 MET B O 1
ATOM 1555 N N . ASN B 1 87 ? 13.914 22.344 2.354 1 55.12 87 ASN B N 1
ATOM 1556 C CA . ASN B 1 87 ? 13.125 23.562 2.236 1 55.12 87 ASN B CA 1
ATOM 1557 C C . ASN B 1 87 ? 11.703 23.281 1.771 1 55.12 87 ASN B C 1
ATOM 1559 O O . ASN B 1 87 ? 10.867 24.188 1.706 1 55.12 87 ASN B O 1
ATOM 1563 N N . ASP B 1 88 ? 11.336 22 1.43 1 62.31 88 ASP B N 1
ATOM 1564 C CA . ASP B 1 88 ? 10.062 22.125 0.736 1 62.31 88 ASP B CA 1
ATOM 1565 C C . ASP B 1 88 ? 9.008 21.188 1.327 1 62.31 88 ASP B C 1
ATOM 1567 O O . ASP B 1 88 ? 9.328 20.062 1.71 1 62.31 88 ASP B O 1
ATOM 1571 N N . ILE B 1 89 ? 7.887 21.875 1.886 1 73.81 89 ILE B N 1
ATOM 1572 C CA . ILE B 1 89 ? 6.648 21.203 2.283 1 73.81 89 ILE B CA 1
ATOM 1573 C C . ILE B 1 89 ? 6.168 20.297 1.157 1 73.81 89 ILE B C 1
ATOM 1575 O O . ILE B 1 89 ? 6.098 20.703 -0.001 1 73.81 89 ILE B O 1
ATOM 1579 N N . CYS B 1 90 ? 6.191 19.047 1.464 1 82 90 CYS B N 1
ATOM 1580 C CA . CYS B 1 90 ? 5.707 18.094 0.488 1 82 90 CYS B CA 1
ATOM 1581 C C . CYS B 1 90 ? 4.188 17.984 0.538 1 82 90 CYS B C 1
ATOM 1583 O O . CYS B 1 90 ? 3.639 17.219 1.336 1 82 90 CYS B O 1
ATOM 1585 N N . ALA B 1 91 ? 3.541 18.766 -0.273 1 88.38 91 ALA B N 1
ATOM 1586 C CA . ALA B 1 91 ? 2.084 18.688 -0.354 1 88.38 91 ALA B CA 1
ATOM 1587 C C . ALA B 1 91 ? 1.647 17.484 -1.191 1 88.38 91 ALA B C 1
ATOM 1589 O O . ALA B 1 91 ? 2.318 17.125 -2.16 1 88.38 91 ALA B O 1
ATOM 1590 N N . PRO B 1 92 ? 0.561 16.859 -0.776 1 93.31 92 PRO B N 1
ATOM 1591 C CA . PRO B 1 92 ? 0.072 15.727 -1.568 1 93.31 92 PRO B CA 1
ATOM 1592 C C . PRO B 1 92 ? -0.252 16.109 -3.01 1 93.31 92 PRO B C 1
ATOM 1594 O O . PRO B 1 92 ? -0.772 17.203 -3.26 1 93.31 92 PRO B O 1
ATOM 1597 N N . CYS B 1 93 ? 0.091 15.281 -3.877 1 92.62 93 CYS B N 1
ATOM 1598 C CA . CYS B 1 93 ? -0.228 15.523 -5.281 1 92.62 93 CYS B CA 1
ATOM 1599 C C . CYS B 1 93 ? -1.723 15.367 -5.535 1 92.62 93 CYS B C 1
ATOM 1601 O O . CYS B 1 93 ? -2.471 14.969 -4.641 1 92.62 93 CYS B O 1
ATOM 1603 N N . GLY B 1 94 ? -2.223 15.695 -6.707 1 92 94 GLY B N 1
ATOM 1604 C CA . GLY B 1 94 ? -3.631 15.594 -7.059 1 92 94 GLY B CA 1
ATOM 1605 C C . GLY B 1 94 ? -4.184 14.188 -6.91 1 92 94 GLY B C 1
ATOM 1606 O O . GLY B 1 94 ? -5.285 14 -6.387 1 92 94 GLY B O 1
ATOM 1607 N N . ASN B 1 95 ? -3.461 13.156 -7.395 1 93.06 95 ASN B N 1
ATOM 1608 C CA . ASN B 1 95 ? -3.895 11.766 -7.281 1 93.06 95 ASN B CA 1
ATOM 1609 C C . ASN B 1 95 ? -4.066 11.352 -5.82 1 93.06 95 ASN B C 1
ATOM 1611 O O . ASN B 1 95 ? -5.027 10.664 -5.477 1 93.06 95 ASN B O 1
ATOM 1615 N N . CYS B 1 96 ? -3.123 11.812 -5.016 1 96.12 96 CYS B N 1
ATOM 1616 C CA . CYS B 1 96 ? -3.191 11.469 -3.598 1 96.12 96 CYS B CA 1
ATOM 1617 C C . CYS B 1 96 ? -4.383 12.148 -2.932 1 96.12 96 CYS B C 1
ATOM 1619 O O . CYS B 1 96 ? -5.051 11.555 -2.084 1 96.12 96 CYS B O 1
ATOM 1621 N N . ARG B 1 97 ? -4.637 13.438 -3.266 1 95.06 97 ARG B N 1
ATOM 1622 C CA . ARG B 1 97 ? -5.797 14.133 -2.721 1 95.06 97 ARG B CA 1
ATOM 1623 C C . ARG B 1 97 ? -7.09 13.422 -3.104 1 95.06 97 ARG B C 1
ATOM 1625 O O . ARG B 1 97 ? -7.957 13.203 -2.256 1 95.06 97 ARG B O 1
ATOM 1632 N N . GLN B 1 98 ? -7.152 13.055 -4.336 1 95 98 GLN B N 1
ATOM 1633 C CA . GLN B 1 98 ? -8.32 12.305 -4.793 1 95 98 GLN B CA 1
ATOM 1634 C C . GLN B 1 98 ? -8.461 10.984 -4.043 1 95 98 GLN B C 1
ATOM 1636 O O . GLN B 1 98 ? -9.562 10.594 -3.65 1 95 98 GLN B O 1
ATOM 1641 N N . PHE B 1 99 ? -7.391 10.305 -3.889 1 96.12 99 PHE B N 1
ATOM 1642 C CA . PHE B 1 99 ? -7.383 9.023 -3.195 1 96.12 99 PHE B CA 1
ATOM 1643 C C . PHE B 1 99 ? -7.84 9.188 -1.752 1 96.12 99 PHE B C 1
ATOM 1645 O O . PHE B 1 99 ? -8.625 8.375 -1.249 1 96.12 99 PHE B O 1
ATOM 1652 N N . MET B 1 100 ? -7.402 10.273 -1.099 1 95.62 100 MET B N 1
ATOM 1653 C CA . MET B 1 100 ? -7.77 10.562 0.286 1 95.62 100 MET B CA 1
ATOM 1654 C C . MET B 1 100 ? -9.266 10.836 0.406 1 95.62 100 MET B C 1
ATOM 1656 O O . MET B 1 100 ? -9.922 10.352 1.33 1 95.62 100 MET B O 1
ATOM 1660 N N . VAL B 1 101 ? -9.797 11.555 -0.544 1 94.88 101 VAL B N 1
ATOM 1661 C CA . VAL B 1 101 ? -11.203 11.953 -0.498 1 94.88 101 VAL B CA 1
ATOM 1662 C C . VAL B 1 101 ? -12.094 10.719 -0.586 1 94.88 101 VAL B C 1
ATOM 1664 O O . VAL B 1 101 ? -13.18 10.688 -0.002 1 94.88 101 VAL B O 1
ATOM 1667 N N . GLU B 1 102 ? -11.641 9.641 -1.287 1 96 102 GLU B N 1
ATOM 1668 C CA . GLU B 1 102 ? -12.367 8.383 -1.412 1 96 102 GLU B CA 1
ATOM 1669 C C . GLU B 1 102 ? -12.734 7.82 -0.042 1 96 102 GLU B C 1
ATOM 1671 O O . GLU B 1 102 ? -13.773 7.176 0.111 1 96 102 GLU B O 1
ATOM 1676 N N . PHE B 1 103 ? -11.906 8.109 0.97 1 95.75 103 PHE B N 1
ATOM 1677 C CA . PHE B 1 103 ? -12.109 7.5 2.277 1 95.75 103 PHE B CA 1
ATOM 1678 C C . PHE B 1 103 ? -12.531 8.539 3.307 1 95.75 103 PHE B C 1
ATOM 1680 O O . PHE B 1 103 ? -12.578 8.25 4.504 1 95.75 103 PHE B O 1
ATOM 1687 N N . GLY B 1 104 ? -12.781 9.734 2.85 1 89.62 104 GLY B N 1
ATOM 1688 C CA . GLY B 1 104 ? -13.32 10.773 3.709 1 89.62 104 GLY B CA 1
ATOM 1689 C C . GLY B 1 104 ? -12.828 12.164 3.35 1 89.62 104 GLY B C 1
ATOM 1690 O O . GLY B 1 104 ? -11.695 12.32 2.889 1 89.62 104 GLY B O 1
ATOM 1691 N N . LYS B 1 105 ? -13.656 13.109 3.652 1 89.12 105 LYS B N 1
ATOM 1692 C CA . LYS B 1 105 ? -13.352 14.492 3.32 1 89.12 105 LYS B CA 1
ATOM 1693 C C . LYS B 1 105 ? -12.812 15.242 4.539 1 89.12 105 LYS B C 1
ATOM 1695 O O . LYS B 1 105 ? -12.32 16.375 4.414 1 89.12 105 LYS B O 1
ATOM 1700 N N . ASP B 1 106 ? -12.797 14.617 5.652 1 91.62 106 ASP B N 1
ATOM 1701 C CA . ASP B 1 106 ? -12.461 15.32 6.887 1 91.62 106 ASP B CA 1
ATOM 1702 C C . ASP B 1 106 ? -11.07 14.938 7.375 1 91.62 106 ASP B C 1
ATOM 1704 O O . ASP B 1 106 ? -10.711 15.188 8.531 1 91.62 106 ASP B O 1
ATOM 1708 N N . LEU B 1 107 ? -10.344 14.32 6.539 1 94.81 107 LEU B N 1
ATOM 1709 C CA . LEU B 1 107 ? -8.992 13.922 6.91 1 94.81 107 LEU B CA 1
ATOM 1710 C C . LEU B 1 107 ? -8.094 15.148 7.098 1 94.81 107 LEU B C 1
ATOM 1712 O O . LEU B 1 107 ? -7.992 15.984 6.199 1 94.81 107 LEU B O 1
ATOM 1716 N N . ILE B 1 108 ? -7.492 15.281 8.242 1 95.69 108 ILE B N 1
ATOM 1717 C CA . ILE B 1 108 ? -6.57 16.375 8.516 1 95.69 108 ILE B CA 1
ATOM 1718 C C . ILE B 1 108 ? -5.195 16.047 7.938 1 95.69 108 ILE B C 1
ATOM 1720 O O . ILE B 1 108 ? -4.621 15 8.234 1 95.69 108 ILE B O 1
ATOM 1724 N N . VAL B 1 109 ? -4.719 16.938 7.102 1 95.94 109 VAL B N 1
ATOM 1725 C CA . VAL B 1 109 ? -3.406 16.75 6.496 1 95.94 109 VAL B CA 1
ATOM 1726 C C . VAL B 1 109 ? -2.381 17.641 7.199 1 95.94 109 VAL B C 1
ATOM 1728 O O . 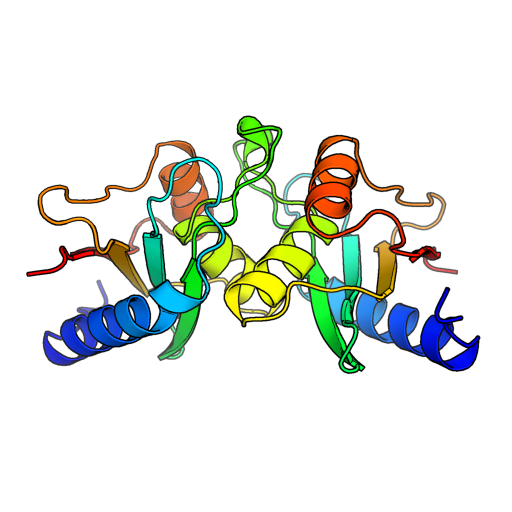VAL B 1 109 ? -2.541 18.859 7.25 1 95.94 109 VAL B O 1
ATOM 1731 N N . ILE B 1 110 ? -1.376 16.969 7.781 1 94.88 110 ILE B N 1
ATOM 1732 C CA . ILE B 1 110 ? -0.29 17.656 8.477 1 94.88 110 ILE B CA 1
ATOM 1733 C C . ILE B 1 110 ? 0.979 17.609 7.629 1 94.88 110 ILE B C 1
ATOM 1735 O O . ILE B 1 110 ? 1.459 16.516 7.285 1 94.88 110 ILE B O 1
ATOM 1739 N N . LEU B 1 111 ? 1.505 18.75 7.258 1 93.56 111 LEU B N 1
ATOM 1740 C CA . LEU B 1 111 ? 2.754 18.828 6.508 1 93.56 111 LEU B CA 1
ATOM 1741 C C . LEU B 1 111 ? 3.904 19.25 7.414 1 93.56 111 LEU B C 1
ATOM 1743 O O . LEU B 1 111 ? 3.814 20.266 8.102 1 93.56 111 LEU B O 1
ATOM 1747 N N . ALA B 1 112 ? 4.875 18.391 7.461 1 88.88 112 ALA B N 1
ATOM 1748 C CA . ALA B 1 112 ? 6.027 18.688 8.312 1 88.88 112 ALA B CA 1
ATOM 1749 C C . ALA B 1 112 ? 7.32 18.672 7.504 1 88.88 112 ALA B C 1
ATOM 1751 O O . ALA B 1 112 ? 7.496 17.828 6.617 1 88.88 112 ALA B O 1
ATOM 1752 N N . ASN B 1 113 ? 8.148 19.609 7.676 1 79.56 113 ASN B N 1
ATOM 1753 C CA . ASN B 1 113 ? 9.477 19.625 7.082 1 79.56 113 ASN B CA 1
ATOM 1754 C C . ASN B 1 113 ? 10.531 19.109 8.062 1 79.56 113 ASN B C 1
ATOM 1756 O O . ASN B 1 113 ? 10.195 18.656 9.156 1 79.56 113 ASN B O 1
ATOM 1760 N N . HIS B 1 114 ? 11.758 18.938 7.508 1 68.62 114 HIS B N 1
ATOM 1761 C CA . HIS B 1 114 ? 12.875 18.375 8.273 1 68.62 114 HIS B CA 1
ATOM 1762 C C . HIS B 1 114 ? 13.172 19.234 9.5 1 68.62 114 HIS B C 1
ATOM 1764 O O . HIS B 1 114 ? 13.789 18.75 10.453 1 68.62 114 HIS B O 1
ATOM 1770 N N . LYS B 1 115 ? 12.703 20.422 9.547 1 58.59 115 LYS B N 1
ATOM 1771 C CA . LYS B 1 115 ? 13.109 21.281 10.648 1 58.59 115 LYS B CA 1
ATOM 1772 C C . LYS B 1 115 ? 12.117 21.203 11.805 1 58.59 115 LYS B C 1
ATOM 1774 O O . LYS B 1 115 ? 10.93 20.938 11.594 1 58.59 115 LYS B O 1
#

Organism: Dermatophagoides farinae (NCBI:txid6954)

Secondary structure (DSSP, 8-state):
-----HHHHHHHHHHHHHTGGG-B-TTT---EEEEEEETTS-EEEEE-B--SSGGG-B-HHHHHHHHHHTTT---EEEEEEEESSSS---PPPHHHHHHHHHT-S-PEEEEE---/-----HHHHHHHHHHHHHTGGG-B-TTT---EEEEEEETTS-EEEEE-B--SSGGG-B-HHHHHHHHHHTTT---EEEEEEEESSSS---PPPHHHHHHHHHT-S-PEEEEE---

Radius of gyration: 17.14 Å; Cα contacts (8 Å, |Δi|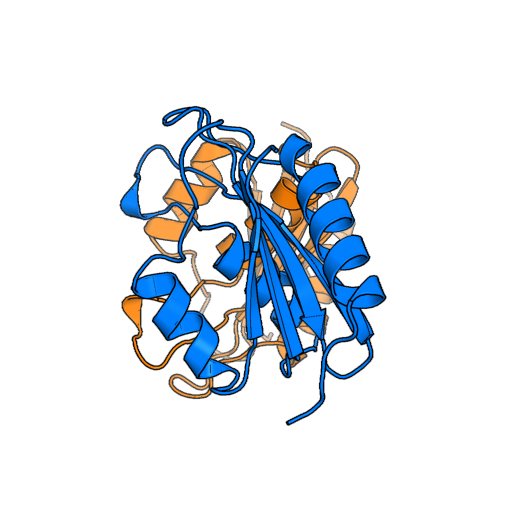>4): 549; chains: 2; bounding box: 34×51×38 Å

Sequence (230 aa):
MMMITKEEILNLIQIARNSLVYSYCPYSHFPVACALLCHDDTIYTGCNVENAAYFGSICAERTAIVKAVSSGHRKFRAIAITSNLMNDICAPCGNCRQFMVEFGKDLIVILANHKMMMITKEEILNLIQIARNSLVYSYCPYSHFPVACALLCHDDTIYTGCNVENAAYFGSICAERTAIVKAVSSGHRKFRAIAITSNLMNDICAPCGNCRQFMVEFGKDLIVILANHK

InterPro domains:
  IPR002125 Cytidine and deoxycytidylate deaminase domain [PF00383] (10-110)
  IPR002125 Cytidine and deoxycytidylate deaminase domain [PS51747] (7-115)
  IPR006262 Cytidine deaminase, homotetrameric [TIGR01354] (12-114)
  IPR016192 APOBEC/CMP deaminase, zinc-binding [PS00903] (59-100)
  IPR016193 Cytidine deaminase-like [SSF53927] (8-114)
  IPR050202 Cytidine and Deoxycytidylate Deaminase [PTHR11644] (9-112)

pLDDT: mean 92.54, std 10.36, range [43.94, 98.75]

Solvent-accessible surface area (backbone atoms only — not comparable to full-atom values): 12061 Å² total; per-residue (Å²): 125,90,77,77,50,71,68,55,50,53,48,32,43,50,54,7,56,70,35,34,81,31,30,39,33,92,83,78,70,64,46,27,9,13,19,32,32,29,70,86,67,50,74,34,60,10,15,24,41,61,37,93,57,61,87,68,36,41,49,15,64,51,32,15,49,44,45,31,30,45,69,68,43,68,49,54,45,33,35,22,30,33,29,71,52,68,88,52,71,63,70,78,50,71,66,46,51,56,55,47,46,71,49,40,82,72,52,43,77,42,72,37,48,58,118,125,89,78,77,50,71,66,54,50,53,49,31,43,50,55,7,57,70,38,35,82,30,29,37,32,92,84,77,69,62,46,28,8,14,19,33,33,29,71,87,68,50,74,32,59,11,14,23,40,59,36,93,59,60,88,67,35,41,49,14,64,51,30,14,48,45,44,33,29,43,69,67,43,67,49,55,44,34,35,22,31,34,29,72,53,67,87,55,72,62,68,78,51,70,66,46,50,54,55,47,46,72,48,39,83,74,50,43,79,41,72,38,47,59,116

Nearest PDB structures (foldseek):
  2fr6-assembly1_A  TM=9.708E-01  e=1.082E-14  Mus musculus
  1mq0-assembly1_A  TM=9.798E-01  e=4.410E-14  Homo sapiens
  8x6w-assembly1_A  TM=9.476E-01  e=1.577E-12  Enterococcus
  1ux0-assembly1_B-2  TM=9.525E-01  e=1.792E-12  Bacillus subtilis
  8x6y-assembly1_B-2  TM=9.454E-01  e=3.617E-12  Enterococcus

Foldseek 3Di:
DPDQDPVNLVVFQVVQVVCQVVAADPPPPKKKKKWWQAPVRDIFIFIWHADPPRVPIDHRLRRRQCVQVVVPTQGTAEMEMEIAPADDFDDDDPVSQVVNVVSHDNYHYHTDYND/DPDQDPVNLVVFQVVQVVCQVVAADPPPPKKKKKWWAAPVRDIFIFIWHADPPRVPTDHRLRRRQCVQVVVPTLGTAEMEMEIAPADDFDDDDPVSQVVNVVSHDNYHYHTDYND